Protein AF-A0A9X5CII9-F1 (afdb_monomer)

Structure (mmCIF, N/CA/C/O backbone):
data_AF-A0A9X5CII9-F1
#
_entry.id   AF-A0A9X5CII9-F1
#
loop_
_atom_site.group_PDB
_atom_site.id
_atom_site.type_symbol
_atom_site.label_atom_id
_atom_site.label_alt_id
_atom_site.label_comp_id
_atom_site.label_asym_id
_atom_site.label_entity_id
_atom_site.label_seq_id
_atom_site.pdbx_PDB_ins_code
_atom_site.Cartn_x
_atom_site.Cartn_y
_atom_site.Cartn_z
_atom_site.occupancy
_atom_site.B_iso_or_equiv
_atom_site.auth_seq_id
_atom_site.auth_comp_id
_atom_site.auth_asym_id
_atom_site.auth_atom_id
_atom_site.pdbx_PDB_model_num
ATOM 1 N N . MET A 1 1 ? -0.828 4.684 -19.292 1.00 67.12 1 MET A N 1
ATOM 2 C CA . MET A 1 1 ? -1.085 3.227 -19.250 1.00 67.12 1 MET A CA 1
ATOM 3 C C . MET A 1 1 ? -2.175 2.962 -18.215 1.00 67.12 1 MET A C 1
ATOM 5 O O . MET A 1 1 ? -2.105 3.608 -17.187 1.00 67.12 1 MET A O 1
ATOM 9 N N . SER A 1 2 ? -3.156 2.082 -18.462 1.00 85.62 2 SER A N 1
ATOM 10 C CA . SER A 1 2 ? -4.186 1.714 -17.468 1.00 85.62 2 SER A CA 1
ATOM 11 C C . SER A 1 2 ? -4.173 0.202 -17.257 1.00 85.62 2 SER A C 1
ATOM 13 O O . SER A 1 2 ? -4.404 -0.554 -18.203 1.00 85.62 2 SER A O 1
ATOM 15 N N . ILE A 1 3 ? -3.835 -0.223 -16.043 1.00 92.12 3 ILE A N 1
ATOM 16 C CA . ILE A 1 3 ? -3.661 -1.624 -15.648 1.00 92.12 3 ILE A CA 1
ATOM 17 C C . ILE A 1 3 ? -4.295 -1.866 -14.280 1.00 92.12 3 ILE A C 1
ATOM 19 O O . ILE A 1 3 ? -4.500 -0.939 -13.498 1.00 92.12 3 ILE A O 1
ATOM 23 N N . ASN A 1 4 ? -4.598 -3.118 -13.968 1.00 94.12 4 ASN A N 1
ATOM 24 C CA . ASN A 1 4 ? -5.037 -3.519 -12.638 1.00 94.12 4 ASN A CA 1
ATOM 25 C C . ASN A 1 4 ? -4.147 -4.645 -12.100 1.00 94.12 4 ASN A C 1
ATOM 27 O O . ASN A 1 4 ? -3.518 -5.392 -12.850 1.00 94.12 4 ASN A O 1
ATOM 31 N N . ALA A 1 5 ? -4.053 -4.725 -10.778 1.00 95.31 5 ALA A N 1
ATOM 32 C CA . ALA A 1 5 ? -3.257 -5.720 -10.077 1.00 95.31 5 ALA A CA 1
ATOM 33 C C . ALA A 1 5 ? -3.962 -6.132 -8.788 1.00 95.31 5 ALA A C 1
ATOM 35 O O . ALA A 1 5 ? -4.668 -5.331 -8.175 1.00 95.31 5 ALA A O 1
ATOM 36 N N . TYR A 1 6 ? -3.707 -7.352 -8.328 1.00 97.06 6 TYR A N 1
ATOM 37 C CA . TYR A 1 6 ? -3.976 -7.708 -6.941 1.00 97.06 6 TYR A CA 1
ATOM 38 C C . TYR A 1 6 ? -2.717 -7.534 -6.102 1.00 97.06 6 TYR A C 1
ATOM 40 O O . TYR A 1 6 ? -1.605 -7.804 -6.561 1.00 97.06 6 TYR A O 1
ATOM 48 N N . VAL A 1 7 ? -2.905 -7.122 -4.852 1.00 97.38 7 VAL A N 1
ATOM 49 C CA . VAL A 1 7 ? -1.857 -7.090 -3.832 1.00 97.38 7 VAL A CA 1
ATOM 50 C C . VAL A 1 7 ? -2.321 -7.799 -2.566 1.00 97.38 7 VAL A C 1
ATOM 52 O O . VAL A 1 7 ? -3.480 -7.688 -2.183 1.00 97.38 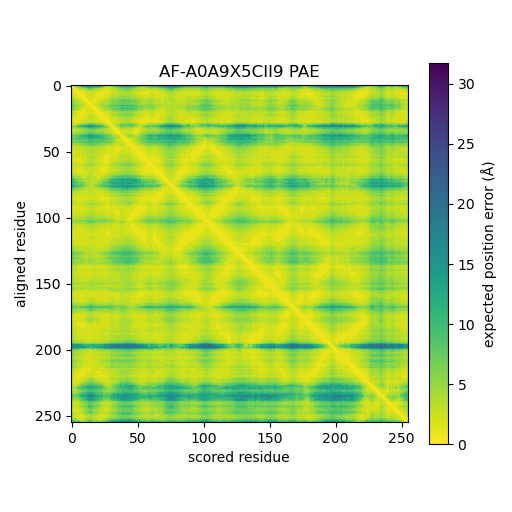7 VAL A O 1
ATOM 55 N N . THR A 1 8 ? -1.435 -8.529 -1.898 1.00 98.00 8 THR A N 1
ATOM 56 C CA . THR A 1 8 ? -1.706 -9.207 -0.614 1.00 98.00 8 THR A CA 1
ATOM 57 C C . THR A 1 8 ? -0.433 -9.225 0.222 1.00 98.00 8 THR A C 1
ATOM 59 O O . THR A 1 8 ? 0.639 -8.920 -0.293 1.00 98.00 8 THR A O 1
ATOM 62 N N . GLY A 1 9 ? -0.490 -9.577 1.502 1.00 96.81 9 GLY A N 1
ATOM 63 C CA . GLY A 1 9 ? 0.728 -9.630 2.303 1.00 96.81 9 GLY A CA 1
ATOM 64 C C . GLY A 1 9 ? 0.498 -9.829 3.786 1.00 96.81 9 GLY A C 1
ATOM 65 O O . GLY A 1 9 ? -0.561 -10.277 4.218 1.00 96.81 9 GLY A O 1
ATOM 66 N N . TYR A 1 10 ? 1.506 -9.451 4.565 1.00 95.81 10 TYR A N 1
ATOM 67 C CA . TYR A 1 10 ? 1.434 -9.396 6.017 1.00 95.81 10 TYR A CA 1
ATOM 68 C C . TYR A 1 10 ? 1.924 -8.047 6.540 1.00 95.81 10 TYR A C 1
ATOM 70 O O . TYR A 1 10 ? 2.884 -7.465 6.029 1.00 95.81 10 TYR A O 1
ATOM 78 N N . ALA A 1 11 ? 1.280 -7.578 7.605 1.00 93.81 11 ALA A N 1
ATOM 79 C CA . ALA A 1 11 ? 1.687 -6.411 8.373 1.00 93.81 11 ALA A CA 1
ATOM 80 C C . ALA A 1 11 ? 1.837 -6.781 9.851 1.00 93.81 11 ALA A C 1
ATOM 82 O O . ALA A 1 11 ? 0.896 -7.253 10.491 1.00 93.81 11 ALA A O 1
ATOM 83 N N . ASN A 1 12 ? 3.018 -6.555 10.416 1.00 92.50 12 ASN A N 1
ATOM 84 C CA . ASN A 1 12 ? 3.283 -6.834 11.821 1.00 92.50 12 ASN A CA 1
ATOM 85 C C . ASN A 1 12 ? 2.616 -5.798 12.725 1.00 92.50 12 ASN A C 1
ATOM 87 O O . ASN A 1 12 ? 2.624 -4.609 12.431 1.00 92.50 12 ASN A O 1
ATOM 91 N N . VAL A 1 13 ? 2.142 -6.251 13.882 1.00 89.88 13 VAL A N 1
ATOM 92 C CA . VAL A 1 13 ? 1.793 -5.404 15.024 1.00 89.88 13 VAL A CA 1
ATOM 93 C C . VAL A 1 13 ? 2.846 -5.664 16.091 1.00 89.88 13 VAL A C 1
ATOM 95 O O . VAL A 1 13 ? 2.735 -6.580 16.908 1.00 89.88 13 VAL A O 1
ATOM 98 N N . LYS A 1 14 ? 3.926 -4.881 16.052 1.00 91.69 14 LYS A N 1
ATOM 99 C CA . LYS A 1 14 ? 5.158 -5.157 16.805 1.00 91.69 14 LYS A CA 1
ATOM 100 C C . LYS A 1 14 ? 4.916 -5.257 18.311 1.00 91.69 14 LYS A C 1
ATOM 102 O O . LYS A 1 14 ? 5.447 -6.165 18.944 1.00 91.69 14 LYS A O 1
ATOM 107 N N . LYS A 1 15 ? 4.102 -4.356 18.874 1.00 90.62 15 LYS A N 1
ATOM 108 C CA . LYS A 1 15 ? 3.738 -4.356 20.303 1.00 90.62 15 LYS A CA 1
ATOM 109 C C . LYS A 1 15 ? 3.103 -5.669 20.758 1.00 90.62 15 LYS A C 1
ATOM 111 O O . LYS A 1 15 ? 3.318 -6.075 21.891 1.00 90.62 15 LYS A O 1
ATOM 116 N N . GLN A 1 16 ? 2.364 -6.319 19.864 1.00 89.62 16 GLN A N 1
ATOM 117 C CA . GLN A 1 16 ? 1.599 -7.532 20.142 1.00 89.62 16 GLN A CA 1
ATOM 118 C C . GLN A 1 16 ? 2.317 -8.805 19.680 1.00 89.62 16 GLN A C 1
ATOM 120 O O . GLN 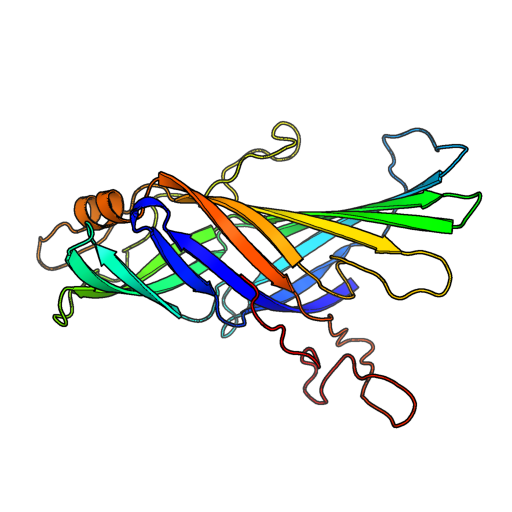A 1 16 ? 1.750 -9.889 19.761 1.00 89.62 16 GLN A O 1
ATOM 125 N N . LYS A 1 17 ? 3.546 -8.681 19.145 1.00 90.12 17 LYS A N 1
ATOM 126 C CA . LYS A 1 17 ? 4.325 -9.792 18.563 1.00 90.12 17 LYS A CA 1
ATOM 127 C C . LYS A 1 17 ? 3.505 -10.608 17.550 1.00 90.12 17 LYS A C 1
ATOM 129 O O . LYS A 1 17 ? 3.665 -11.820 17.438 1.00 90.12 17 LYS A O 1
ATOM 134 N N . ALA A 1 18 ? 2.627 -9.926 16.819 1.00 88.50 18 ALA A N 1
ATOM 135 C CA . ALA A 1 18 ? 1.663 -10.533 15.915 1.00 88.50 18 ALA A CA 1
ATOM 136 C C . ALA A 1 18 ? 1.866 -10.051 14.476 1.00 88.50 18 ALA A C 1
ATOM 138 O O . ALA A 1 18 ? 2.509 -9.027 14.231 1.00 88.50 18 ALA A O 1
ATOM 139 N N . ALA A 1 19 ? 1.276 -10.783 13.535 1.00 90.56 19 ALA A N 1
ATOM 140 C CA . ALA A 1 19 ? 1.198 -10.418 12.129 1.00 90.56 19 ALA A CA 1
ATOM 141 C C . ALA A 1 19 ? -0.259 -10.500 11.669 1.00 90.56 19 ALA A C 1
ATOM 143 O O . ALA A 1 19 ? -0.943 -11.487 11.929 1.00 90.56 19 ALA A O 1
ATOM 144 N N . SER A 1 20 ? -0.716 -9.459 10.984 1.00 91.88 20 SER A N 1
ATOM 145 C CA . SER A 1 20 ? -2.034 -9.392 10.359 1.00 91.88 20 SER A CA 1
ATOM 146 C C . SER A 1 20 ? -1.899 -9.768 8.895 1.00 91.88 20 SER A C 1
ATOM 148 O O . SER A 1 20 ? -1.016 -9.249 8.210 1.00 91.88 20 SER A O 1
ATOM 150 N N . TYR A 1 21 ? -2.768 -10.651 8.421 1.00 94.69 21 TYR A N 1
ATOM 151 C CA . TYR A 1 21 ? -2.884 -10.943 7.001 1.00 94.69 21 TYR A CA 1
ATOM 152 C C . TYR A 1 21 ? -3.597 -9.785 6.294 1.00 94.69 21 TYR A C 1
ATOM 154 O O . TYR A 1 21 ? -4.629 -9.315 6.766 1.00 94.69 21 TYR A O 1
ATOM 162 N N . LEU A 1 22 ? -3.036 -9.326 5.178 1.00 94.94 22 LEU A N 1
ATOM 163 C CA . LEU A 1 22 ? -3.660 -8.360 4.281 1.00 94.94 22 LEU A CA 1
ATOM 164 C C . LEU A 1 22 ? -4.275 -9.138 3.112 1.00 94.94 22 LEU A C 1
ATOM 166 O O . LEU A 1 22 ? -3.520 -9.753 2.347 1.00 94.94 22 LEU A O 1
ATOM 170 N N . PRO A 1 23 ? -5.610 -9.150 2.957 1.00 94.56 23 PRO A N 1
ATOM 171 C CA . PRO A 1 23 ? -6.263 -9.941 1.923 1.00 94.56 23 PRO A CA 1
ATOM 172 C C . PRO A 1 23 ? -5.920 -9.410 0.526 1.00 94.56 23 PRO A C 1
ATOM 174 O O . PRO A 1 23 ? -5.482 -8.259 0.395 1.00 94.56 23 PRO A O 1
ATOM 177 N N . PRO A 1 24 ? -6.154 -10.211 -0.529 1.00 96.31 24 PRO A N 1
ATOM 178 C CA . PRO A 1 24 ? -6.054 -9.737 -1.897 1.00 96.31 24 PRO A CA 1
ATOM 179 C C . PRO A 1 24 ? -6.914 -8.485 -2.078 1.00 96.31 24 PRO A C 1
ATOM 181 O O . PRO A 1 24 ? -8.124 -8.507 -1.870 1.00 96.31 24 PRO A O 1
ATOM 184 N N . SER A 1 25 ? -6.263 -7.384 -2.425 1.00 96.69 25 SER A N 1
ATOM 185 C CA . SER A 1 25 ? -6.872 -6.077 -2.638 1.00 96.69 25 SER A CA 1
ATOM 186 C C . SER A 1 25 ? -6.605 -5.660 -4.075 1.00 96.69 25 SER A C 1
ATOM 188 O O . SER A 1 25 ? -5.464 -5.746 -4.535 1.00 96.69 25 SER A O 1
ATOM 190 N N . CYS A 1 26 ? -7.644 -5.247 -4.800 1.00 96.25 26 CYS A N 1
ATOM 191 C CA . CYS A 1 26 ? -7.476 -4.743 -6.158 1.00 96.25 26 CYS A CA 1
ATOM 192 C C . CYS A 1 26 ? -6.857 -3.345 -6.110 1.00 96.25 26 CYS A C 1
ATOM 194 O O . CYS A 1 26 ? -7.266 -2.503 -5.306 1.00 96.25 26 CYS A O 1
ATOM 196 N N . VAL A 1 27 ? -5.878 -3.105 -6.975 1.00 96.94 27 VAL A N 1
ATOM 197 C CA . VAL A 1 27 ? -5.286 -1.796 -7.222 1.00 96.94 27 VAL A CA 1
ATOM 198 C C . VAL A 1 27 ? -5.439 -1.487 -8.702 1.00 96.94 27 VAL A C 1
ATOM 200 O O . VAL A 1 27 ? -4.950 -2.225 -9.557 1.00 96.94 27 VAL A O 1
ATOM 203 N N . LEU A 1 28 ? -6.108 -0.380 -8.999 1.00 95.56 28 LEU A N 1
ATOM 204 C CA . LEU A 1 28 ? -6.169 0.203 -10.331 1.00 95.56 28 LEU A CA 1
ATOM 205 C C . LEU A 1 28 ? -5.000 1.170 -10.469 1.00 95.56 28 LEU A C 1
ATOM 207 O O . LEU A 1 28 ? -4.865 2.078 -9.652 1.00 95.56 28 LEU A O 1
ATOM 211 N N . ILE A 1 29 ? -4.156 0.973 -11.473 1.00 95.25 29 ILE A N 1
ATOM 212 C CA . ILE A 1 29 ? -2.980 1.798 -11.742 1.00 95.25 29 ILE A CA 1
ATOM 213 C C . ILE A 1 29 ? -3.200 2.491 -13.080 1.00 95.25 29 ILE A C 1
ATOM 215 O O . ILE A 1 29 ? -3.450 1.837 -14.094 1.00 95.25 29 ILE A O 1
ATOM 219 N N . ASP A 1 30 ? -3.118 3.815 -13.084 1.00 91.50 30 ASP A N 1
ATOM 220 C CA . ASP A 1 30 ? -3.370 4.618 -14.271 1.00 91.50 30 ASP A CA 1
ATOM 221 C C . ASP A 1 30 ? -2.331 5.721 -14.480 1.00 91.50 30 ASP A C 1
ATOM 223 O O . ASP A 1 30 ? -1.755 6.294 -13.550 1.00 91.50 30 ASP A O 1
ATOM 227 N N . GLY A 1 31 ? -2.129 6.038 -15.754 1.00 82.88 31 GLY A N 1
ATOM 228 C CA . GLY A 1 31 ? -1.157 7.004 -16.225 1.00 82.88 31 GLY A CA 1
ATOM 229 C C . GLY A 1 31 ? 0.280 6.487 -16.213 1.00 82.88 31 GLY A C 1
ATOM 230 O O . GLY A 1 31 ? 0.565 5.317 -15.950 1.00 82.88 31 GLY A O 1
ATOM 231 N N . GLY A 1 32 ? 1.192 7.393 -16.551 1.00 84.31 32 GLY A N 1
ATOM 232 C CA . GLY A 1 32 ? 2.625 7.136 -16.585 1.00 84.31 32 GLY A CA 1
ATOM 233 C C . GLY A 1 32 ? 3.102 6.449 -17.863 1.00 84.31 32 GLY A C 1
ATOM 234 O O . GLY A 1 32 ? 2.436 5.578 -18.430 1.00 84.31 32 GLY A O 1
ATOM 235 N N . GLU A 1 33 ? 4.282 6.875 -18.292 1.00 87.75 33 GLU A N 1
ATOM 236 C CA . GLU A 1 33 ? 5.118 6.259 -19.316 1.00 87.75 33 GLU A CA 1
ATOM 237 C C . GLU A 1 33 ? 6.568 6.394 -18.849 1.00 87.75 33 GLU A C 1
ATOM 239 O O . GLU A 1 33 ? 6.885 7.309 -18.082 1.00 87.75 33 GLU A O 1
ATOM 244 N N . PHE A 1 34 ? 7.440 5.481 -19.273 1.00 90.75 34 PHE A N 1
ATOM 245 C CA . PHE A 1 34 ? 8.866 5.634 -19.009 1.00 90.75 34 PHE A CA 1
ATOM 246 C C . PHE A 1 34 ? 9.417 6.811 -19.812 1.00 90.75 34 PHE A C 1
ATOM 248 O O . PHE A 1 34 ? 9.167 6.938 -21.010 1.00 90.75 34 PHE A O 1
ATOM 255 N N . GLN A 1 35 ? 10.168 7.671 -19.136 1.00 94.44 35 GLN A N 1
ATOM 256 C CA . GLN A 1 35 ? 10.754 8.881 -19.693 1.00 94.44 35 GLN A CA 1
ATOM 257 C C . GLN A 1 35 ? 12.224 8.972 -19.302 1.00 94.44 35 GLN A C 1
ATOM 259 O O . GLN A 1 35 ? 12.647 8.420 -18.287 1.00 94.44 35 GLN A O 1
ATOM 264 N N . PHE A 1 36 ? 13.009 9.699 -20.088 1.00 94.56 36 PHE A N 1
ATOM 265 C CA . PHE A 1 36 ? 14.355 10.078 -19.675 1.00 94.56 36 PHE A CA 1
ATOM 266 C C . PHE A 1 36 ? 14.271 11.102 -18.532 1.00 94.56 36 PHE A C 1
ATOM 268 O O . PHE A 1 36 ? 13.447 12.018 -18.619 1.00 94.56 36 PHE A O 1
ATOM 275 N N . PRO A 1 37 ? 15.092 10.982 -17.472 1.00 93.62 37 PRO A N 1
ATOM 276 C CA . PRO A 1 37 ? 15.136 11.996 -16.425 1.00 93.62 37 PRO A CA 1
ATOM 277 C C . PRO A 1 37 ? 15.614 13.328 -17.020 1.00 93.62 37 PRO A C 1
ATOM 279 O O . PRO A 1 37 ? 16.650 13.387 -17.676 1.00 93.62 37 PRO A O 1
ATOM 282 N N . VAL A 1 38 ? 14.841 14.398 -16.818 1.00 88.81 38 VAL A N 1
ATOM 283 C CA . VAL A 1 38 ? 15.135 15.727 -17.395 1.00 88.81 38 VAL A CA 1
ATOM 284 C C . VAL A 1 38 ? 16.143 16.531 -16.574 1.00 88.81 38 VAL A C 1
ATOM 286 O O . VAL A 1 38 ? 16.813 17.407 -17.116 1.00 88.81 38 VAL A O 1
ATOM 289 N N . ASP A 1 39 ? 16.266 16.212 -15.286 1.00 88.62 39 ASP A N 1
ATOM 290 C CA . ASP A 1 39 ? 17.108 16.930 -14.323 1.00 88.62 39 ASP A CA 1
ATOM 291 C C . ASP A 1 39 ? 18.476 16.260 -14.109 1.00 88.62 39 ASP A C 1
ATOM 293 O O . ASP A 1 39 ? 19.267 16.686 -13.267 1.00 88.62 39 ASP A O 1
ATOM 297 N N . GLU A 1 40 ? 18.774 15.209 -14.877 1.00 89.44 40 GLU A N 1
ATOM 298 C CA . GLU A 1 40 ? 20.011 14.439 -14.783 1.00 89.44 40 GLU A CA 1
ATOM 299 C C . GLU A 1 40 ? 20.728 14.424 -16.142 1.00 89.44 40 GLU A C 1
ATOM 301 O O . GLU A 1 40 ? 20.085 14.250 -17.181 1.00 89.44 40 GLU A O 1
ATOM 306 N N . PRO A 1 41 ? 22.061 14.605 -16.183 1.00 90.88 41 PRO A N 1
ATOM 307 C CA . PRO A 1 41 ? 22.808 14.424 -17.420 1.00 90.88 41 PRO A CA 1
ATOM 308 C C . PRO A 1 41 ? 22.758 12.951 -17.871 1.00 90.88 41 PRO A C 1
ATOM 310 O O . PRO A 1 41 ? 22.725 12.060 -17.020 1.00 90.88 41 PRO A O 1
ATOM 313 N N . PRO A 1 42 ? 22.809 12.666 -19.188 1.00 90.12 42 PRO A N 1
ATOM 314 C CA . PRO A 1 42 ? 22.878 11.294 -19.681 1.00 90.12 42 PRO A CA 1
ATOM 315 C C . PRO A 1 42 ? 24.100 10.546 -19.133 1.00 90.12 42 PRO A C 1
ATOM 317 O O . PRO A 1 42 ? 25.209 11.087 -19.120 1.00 90.12 42 PRO A O 1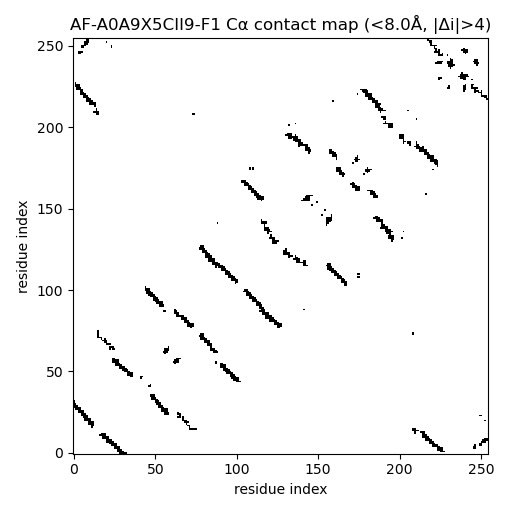
ATOM 320 N N . ASP A 1 43 ? 23.900 9.291 -18.739 1.00 91.81 43 ASP A N 1
ATOM 321 C CA . ASP A 1 43 ? 24.974 8.395 -18.312 1.00 91.81 43 ASP A CA 1
ATOM 322 C C . ASP A 1 43 ? 25.604 7.713 -19.551 1.00 91.81 43 ASP A C 1
ATOM 324 O O . ASP A 1 43 ? 24.883 7.126 -20.365 1.00 91.81 43 ASP A O 1
ATOM 328 N N . PRO A 1 44 ? 26.933 7.802 -19.759 1.00 94.19 44 PRO A N 1
ATOM 329 C CA . PRO A 1 44 ? 27.595 7.177 -20.906 1.00 94.19 44 PRO A CA 1
ATOM 330 C C . PRO A 1 44 ? 27.646 5.642 -20.832 1.00 94.19 44 PRO A C 1
ATOM 332 O O . PRO A 1 44 ? 27.860 4.997 -21.857 1.00 94.19 44 PRO A O 1
ATOM 335 N N . GLU A 1 45 ? 27.471 5.050 -19.650 1.00 96.12 45 GLU A N 1
ATOM 336 C CA . GLU A 1 45 ? 27.536 3.604 -19.420 1.00 96.12 45 GLU A CA 1
ATOM 337 C C . GLU A 1 45 ? 26.148 2.968 -19.277 1.00 96.12 45 GLU A C 1
ATOM 339 O O . GLU A 1 45 ? 26.020 1.744 -19.404 1.00 96.12 45 GLU A O 1
ATOM 344 N N . ARG A 1 46 ? 25.105 3.774 -19.029 1.00 96.25 46 ARG A N 1
ATOM 345 C CA . ARG A 1 46 ? 23.755 3.278 -18.734 1.00 96.25 46 ARG A CA 1
ATOM 346 C C . ARG A 1 46 ? 22.640 4.071 -19.407 1.00 96.25 46 ARG A C 1
ATOM 348 O O . ARG A 1 46 ? 22.677 5.291 -19.523 1.00 96.25 46 ARG A O 1
ATOM 355 N N . LEU A 1 47 ? 21.577 3.365 -19.771 1.00 96.06 47 LEU A N 1
ATOM 356 C CA . LEU A 1 47 ? 20.271 3.951 -20.034 1.00 96.06 47 LEU A CA 1
ATOM 357 C C . LEU A 1 47 ? 19.530 4.112 -18.707 1.00 96.06 47 LEU A C 1
ATOM 359 O O . LEU A 1 47 ? 19.304 3.127 -18.009 1.00 96.06 47 LEU A O 1
ATOM 363 N N . VAL A 1 48 ? 19.101 5.332 -18.395 1.00 97.06 48 VAL A N 1
ATOM 364 C CA . VAL A 1 48 ? 18.240 5.616 -17.242 1.00 97.06 48 VAL A CA 1
ATOM 365 C C . VAL A 1 48 ? 16.863 6.034 -17.733 1.00 97.06 48 VAL A C 1
ATOM 367 O O . VAL A 1 48 ? 16.739 6.941 -18.558 1.00 97.06 48 VAL A O 1
ATOM 370 N N . MET A 1 49 ? 15.826 5.400 -17.194 1.00 96.25 49 MET A N 1
ATOM 371 C CA . MET A 1 49 ? 14.438 5.796 -17.405 1.00 96.25 49 MET A CA 1
ATOM 372 C C . MET A 1 49 ? 13.700 5.887 -16.075 1.00 96.25 49 MET A C 1
ATOM 374 O O . MET A 1 49 ? 13.906 5.082 -15.168 1.00 96.25 49 MET A O 1
ATOM 378 N N . VAL A 1 50 ? 12.800 6.854 -15.970 1.00 96.38 50 VAL A N 1
ATOM 379 C CA . VAL A 1 50 ? 11.941 7.068 -14.808 1.00 96.38 50 VAL A CA 1
ATOM 380 C C . VAL A 1 50 ? 10.480 6.945 -15.208 1.00 96.38 50 VAL A C 1
ATOM 382 O O . VAL A 1 50 ? 10.091 7.294 -16.319 1.00 96.38 50 VAL A O 1
ATOM 385 N N . LEU A 1 51 ? 9.667 6.438 -14.294 1.00 95.62 51 LEU A N 1
ATOM 386 C CA . LEU A 1 51 ? 8.226 6.322 -14.432 1.00 95.62 51 LEU A CA 1
ATOM 387 C C . LEU A 1 51 ? 7.584 6.864 -13.163 1.00 95.62 51 LEU A C 1
ATOM 389 O O . LEU A 1 51 ? 7.903 6.419 -12.064 1.00 95.62 51 LEU A O 1
ATOM 393 N N . THR A 1 52 ? 6.615 7.753 -13.334 1.00 95.81 52 THR A N 1
ATOM 394 C CA . THR A 1 52 ? 5.661 8.117 -12.289 1.00 95.81 52 THR A CA 1
ATOM 395 C C . THR A 1 52 ? 4.268 7.721 -12.754 1.00 95.81 52 THR A C 1
ATOM 397 O O . THR A 1 52 ? 3.821 8.134 -13.824 1.00 95.81 52 THR A O 1
ATOM 400 N N . THR A 1 53 ? 3.568 6.949 -11.934 1.00 96.31 53 THR A N 1
ATOM 401 C CA . THR A 1 53 ? 2.173 6.554 -12.155 1.00 96.31 53 THR A CA 1
ATOM 402 C C . THR A 1 53 ? 1.401 6.590 -10.836 1.00 96.31 53 THR A C 1
ATOM 404 O O . THR A 1 53 ? 1.984 6.818 -9.769 1.00 96.31 53 THR A O 1
ATOM 407 N N . TYR A 1 54 ? 0.083 6.415 -10.898 1.00 97.06 54 TYR A N 1
ATOM 408 C CA . TYR A 1 54 ? -0.789 6.527 -9.738 1.00 97.06 54 TYR A CA 1
ATOM 409 C C . TYR A 1 54 ? -1.691 5.310 -9.592 1.00 97.06 54 TYR A C 1
ATOM 411 O O . TYR A 1 54 ? -2.301 4.850 -10.549 1.00 97.06 54 TYR A O 1
ATOM 419 N N . GLY A 1 55 ? -1.782 4.812 -8.364 1.00 96.38 55 GLY A N 1
ATOM 420 C CA . GLY A 1 55 ? -2.657 3.726 -7.966 1.00 96.38 55 GLY A CA 1
ATOM 421 C C . GLY A 1 55 ? -3.900 4.202 -7.214 1.00 96.38 55 GLY A C 1
ATOM 422 O O . GLY A 1 55 ? -3.965 5.300 -6.639 1.00 96.38 55 GLY A O 1
ATOM 423 N N . ARG A 1 56 ? -4.887 3.320 -7.149 1.00 97.12 56 ARG A N 1
ATOM 424 C CA . ARG A 1 56 ? -6.037 3.435 -6.263 1.00 97.12 56 ARG A CA 1
ATOM 425 C C . ARG A 1 56 ? -6.471 2.046 -5.839 1.00 97.12 56 ARG A C 1
ATOM 427 O O . ARG A 1 56 ? 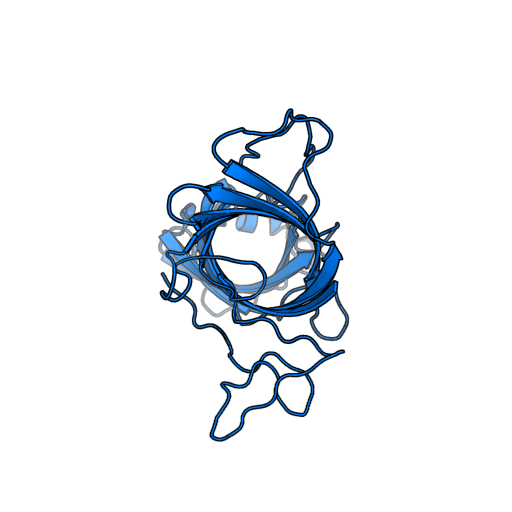-6.670 1.195 -6.701 1.00 97.12 56 ARG A O 1
ATOM 434 N N . PHE A 1 57 ? -6.658 1.828 -4.541 1.00 97.62 57 PHE A N 1
ATOM 435 C CA . PHE A 1 57 ? -7.412 0.654 -4.111 1.00 97.62 57 PHE A CA 1
ATOM 436 C C . PHE A 1 57 ? -8.824 0.681 -4.706 1.00 97.62 57 PHE A C 1
ATOM 438 O O . PHE A 1 57 ? -9.398 1.751 -4.912 1.00 97.62 57 PHE A O 1
ATOM 445 N N . ASP A 1 58 ? -9.380 -0.483 -5.006 1.00 96.19 58 ASP A N 1
ATOM 446 C CA . ASP A 1 58 ? -10.748 -0.579 -5.499 1.00 96.19 58 ASP A CA 1
ATOM 447 C C . ASP A 1 58 ? -11.452 -1.764 -4.848 1.00 96.19 58 ASP A C 1
ATOM 449 O O . ASP A 1 58 ? -11.270 -2.922 -5.221 1.00 96.19 58 ASP A O 1
ATOM 453 N N . TYR A 1 59 ? -12.241 -1.458 -3.824 1.00 96.50 59 TYR A N 1
ATOM 454 C CA . TYR A 1 59 ? -13.137 -2.409 -3.189 1.00 96.50 59 TYR A CA 1
ATOM 455 C C . TYR A 1 59 ? -14.556 -1.865 -3.288 1.00 96.50 59 TYR A C 1
ATOM 457 O O . TYR A 1 59 ? -14.881 -0.843 -2.684 1.00 96.50 59 TYR A O 1
ATOM 465 N N . GLU A 1 60 ? -15.388 -2.510 -4.110 1.00 95.12 60 GLU A N 1
ATOM 466 C CA . GLU A 1 60 ? -16.762 -2.065 -4.388 1.00 95.12 60 GLU A CA 1
ATOM 467 C C . GLU A 1 60 ? -16.824 -0.586 -4.840 1.00 95.12 60 GLU A C 1
ATOM 469 O O . GLU A 1 60 ? -17.696 0.180 -4.421 1.00 95.12 60 GLU A O 1
ATOM 474 N N . GLY A 1 61 ? -15.853 -0.161 -5.660 1.00 94.81 61 GLY A N 1
ATOM 475 C CA . GLY A 1 61 ? -15.730 1.213 -6.155 1.00 94.81 61 GLY A CA 1
ATOM 476 C C . GLY A 1 61 ? -15.225 2.236 -5.131 1.00 94.81 61 GLY A C 1
ATOM 477 O O . GLY A 1 61 ? -15.272 3.440 -5.398 1.00 94.81 61 GLY A O 1
ATOM 478 N N . ARG A 1 62 ? -14.758 1.796 -3.956 1.00 96.69 62 ARG A N 1
ATOM 479 C CA . ARG A 1 62 ? -14.199 2.661 -2.907 1.00 96.69 62 ARG A CA 1
ATOM 480 C C . ARG A 1 62 ? -12.671 2.533 -2.831 1.00 96.69 62 ARG A C 1
ATOM 482 O O . ARG A 1 62 ? -12.150 1.434 -3.026 1.00 96.69 62 ARG A O 1
ATOM 489 N N . PRO A 1 63 ? -11.948 3.628 -2.510 1.00 97.50 63 PRO A N 1
ATOM 490 C CA . PRO A 1 63 ? -10.492 3.639 -2.371 1.00 97.50 63 PRO A CA 1
ATOM 491 C C . PRO A 1 63 ? -10.053 3.024 -1.035 1.00 97.50 63 PRO A C 1
ATOM 493 O O . PRO A 1 63 ? -9.518 3.698 -0.154 1.00 97.50 63 PRO A O 1
ATOM 496 N N . GLU A 1 64 ? -10.325 1.738 -0.857 1.00 97.75 64 GLU A N 1
ATOM 497 C CA . GLU A 1 64 ? -10.043 1.000 0.369 1.00 97.75 64 GLU A CA 1
ATOM 498 C C . GLU A 1 64 ? -9.789 -0.484 0.093 1.00 97.75 64 GLU A C 1
ATOM 500 O O . GLU A 1 64 ? -10.120 -1.000 -0.972 1.00 97.75 64 GLU A O 1
ATOM 505 N N . THR A 1 65 ? -9.186 -1.177 1.055 1.00 97.69 65 THR A N 1
ATOM 506 C CA . THR A 1 65 ? -9.061 -2.639 1.009 1.00 97.69 65 THR A CA 1
ATOM 507 C C . THR A 1 65 ? -10.401 -3.310 1.332 1.00 97.69 65 THR A C 1
ATOM 509 O O . THR A 1 65 ? -11.239 -2.707 2.007 1.00 97.69 65 THR A O 1
ATOM 512 N N . PRO A 1 66 ? -10.590 -4.594 0.980 1.00 97.31 66 PRO A N 1
ATOM 513 C CA . PRO A 1 66 ? -11.622 -5.405 1.614 1.00 97.31 66 PRO A CA 1
ATOM 514 C C . PRO A 1 66 ? -11.453 -5.410 3.146 1.00 97.31 66 PRO A C 1
ATOM 516 O O . PRO A 1 66 ? -10.316 -5.299 3.628 1.00 97.31 66 PRO A O 1
ATOM 519 N N . PRO A 1 67 ? -12.540 -5.564 3.926 1.00 96.75 67 PRO A N 1
ATOM 520 C CA . PRO A 1 67 ? -12.448 -5.805 5.360 1.00 96.75 67 PRO A CA 1
ATOM 521 C C . PRO A 1 67 ? -11.628 -7.059 5.669 1.00 96.75 67 PRO A C 1
ATOM 523 O O . PRO A 1 67 ? -11.774 -8.085 5.002 1.00 96.75 67 PRO A O 1
ATOM 526 N N . TYR A 1 68 ? -10.781 -6.989 6.693 1.00 95.31 68 TYR A N 1
ATOM 527 C CA . TYR A 1 68 ? -9.940 -8.111 7.099 1.00 95.31 68 TYR A CA 1
ATOM 528 C C . TYR A 1 68 ? -9.779 -8.221 8.604 1.00 95.31 68 TYR A C 1
ATOM 530 O O . TYR A 1 68 ? -9.737 -7.224 9.325 1.00 95.31 68 TYR A O 1
ATOM 538 N N . ASP A 1 69 ? -9.646 -9.460 9.066 1.00 93.31 69 ASP A N 1
ATOM 539 C CA . ASP A 1 69 ? -9.475 -9.766 10.476 1.00 93.31 69 ASP A CA 1
ATOM 540 C C . ASP A 1 69 ? -7.995 -9.747 10.872 1.00 93.31 69 ASP A C 1
ATOM 542 O O . ASP A 1 69 ? -7.134 -10.354 10.231 1.00 93.31 69 ASP A O 1
ATOM 546 N N . SER A 1 70 ? -7.711 -9.088 11.989 1.00 90.94 70 SER A N 1
ATOM 547 C CA . SER A 1 70 ? -6.458 -9.199 12.722 1.00 90.94 70 SER A CA 1
ATOM 548 C C . SER A 1 70 ? -6.736 -9.788 14.095 1.00 90.94 70 SER A C 1
ATOM 550 O O . SER A 1 70 ? -7.654 -9.361 14.796 1.00 90.94 70 SER A O 1
ATOM 552 N N . THR A 1 71 ? -5.954 -10.792 14.481 1.00 88.50 71 THR A N 1
ATOM 553 C CA . THR A 1 71 ? -6.088 -11.457 15.778 1.00 88.50 71 THR A CA 1
ATOM 554 C C . THR A 1 71 ? -4.751 -11.462 16.494 1.00 88.50 71 THR A C 1
ATOM 556 O O . THR A 1 71 ? -3.734 -11.862 15.928 1.00 88.50 71 THR A O 1
ATOM 559 N N . PHE A 1 72 ? -4.751 -11.017 17.745 1.00 87.38 72 PHE A N 1
ATOM 560 C CA . PHE A 1 72 ? -3.561 -10.975 18.588 1.00 87.38 72 PHE A CA 1
ATOM 561 C C . PHE A 1 72 ? -3.928 -11.025 20.072 1.00 87.38 72 PHE A C 1
ATOM 563 O O . PHE A 1 72 ? -5.090 -10.888 20.451 1.00 87.38 72 PHE A O 1
ATOM 570 N N . LEU A 1 73 ? -2.926 -11.246 20.924 1.00 86.06 73 LEU A N 1
ATOM 571 C CA . LEU A 1 73 ? -3.089 -11.222 22.374 1.00 86.06 73 LEU A CA 1
ATOM 572 C C . LEU A 1 73 ? -2.755 -9.831 22.896 1.00 86.06 73 LEU A C 1
ATOM 574 O O . LEU A 1 73 ? -1.582 -9.528 23.084 1.00 86.06 73 LEU A O 1
ATOM 578 N N . SER A 1 74 ? -3.770 -9.006 23.156 1.00 83.38 74 SER A N 1
ATOM 579 C CA . SER A 1 74 ? -3.554 -7.712 23.797 1.00 83.38 74 SER A CA 1
ATOM 580 C C . SER A 1 74 ? -2.855 -7.902 25.143 1.00 83.38 74 SER A C 1
ATOM 582 O O . SER A 1 74 ? -3.305 -8.679 25.995 1.00 83.38 74 SER A O 1
ATOM 584 N N . PHE A 1 75 ? -1.712 -7.226 25.287 1.00 82.06 75 PHE A N 1
ATOM 585 C CA . PHE A 1 75 ? -0.822 -7.298 26.448 1.00 82.06 75 PHE A CA 1
ATOM 586 C C . PHE A 1 75 ? -0.324 -8.721 26.770 1.00 82.06 75 PHE A C 1
ATOM 588 O O . PHE A 1 75 ? -0.045 -9.021 27.924 1.00 82.06 75 PHE A O 1
ATOM 595 N N . ASP A 1 76 ? -0.192 -9.589 25.760 1.00 83.12 76 ASP A N 1
ATOM 596 C CA . ASP A 1 76 ? 0.236 -10.995 25.876 1.00 83.12 76 ASP A CA 1
ATOM 597 C C . ASP A 1 76 ? -0.743 -11.928 26.636 1.00 83.12 76 ASP A C 1
ATOM 599 O O . ASP A 1 76 ? -0.389 -13.075 26.911 1.00 83.12 76 ASP A O 1
ATOM 603 N N . PHE A 1 77 ? -1.979 -11.506 26.952 1.00 86.12 77 PHE A N 1
ATOM 604 C CA . PHE A 1 77 ? -2.925 -12.380 27.678 1.00 86.12 77 PHE A CA 1
ATOM 605 C C . PHE A 1 77 ? -4.386 -12.332 27.224 1.00 86.12 77 PHE A C 1
ATOM 607 O O . PHE A 1 77 ? -5.081 -13.333 27.383 1.00 86.12 77 PHE A O 1
ATOM 614 N N . THR A 1 78 ? -4.878 -11.219 26.669 1.00 89.31 78 THR A N 1
ATOM 615 C CA . THR A 1 78 ? -6.294 -11.119 26.274 1.00 89.31 78 THR A CA 1
ATOM 616 C C . THR A 1 78 ? -6.452 -11.327 24.772 1.00 89.31 78 THR A C 1
ATOM 618 O O . THR A 1 78 ? -5.929 -10.515 24.010 1.00 89.31 78 THR A O 1
ATOM 621 N N . PRO A 1 79 ? -7.190 -12.350 24.306 1.00 90.19 79 PRO A N 1
ATOM 622 C CA . PRO A 1 79 ? -7.492 -12.501 22.888 1.00 90.19 79 PRO A CA 1
ATOM 623 C C . PRO A 1 79 ? -8.292 -11.310 22.368 1.00 90.19 79 PRO A C 1
ATOM 625 O O . PRO A 1 79 ? -9.334 -10.965 22.927 1.00 90.19 79 PRO A O 1
ATOM 628 N N . VAL A 1 80 ? -7.808 -10.704 21.289 1.00 91.50 80 VAL A N 1
ATOM 629 C CA . VAL A 1 80 ? -8.487 -9.626 20.575 1.00 91.50 80 VAL A CA 1
ATOM 630 C C . VAL A 1 80 ? -8.610 -10.005 19.114 1.00 91.50 80 VAL A C 1
ATOM 632 O O . VAL A 1 80 ? -7.630 -10.418 18.491 1.00 91.50 80 VAL A O 1
ATOM 635 N N . LYS A 1 81 ? -9.812 -9.830 18.570 1.00 93.44 81 LYS A N 1
ATOM 636 C CA . LYS A 1 81 ? -10.085 -9.892 17.140 1.00 93.44 81 LYS A CA 1
ATOM 637 C C . LYS A 1 81 ? -10.605 -8.530 16.695 1.00 93.44 81 LYS A C 1
ATOM 639 O O . LYS A 1 81 ? -11.586 -8.041 17.239 1.00 93.44 81 LYS A O 1
ATOM 644 N N . ALA A 1 82 ? -9.945 -7.915 15.723 1.00 93.44 82 ALA A N 1
ATOM 645 C CA . ALA A 1 82 ? -10.362 -6.649 15.139 1.00 93.44 82 ALA A CA 1
ATOM 646 C C . ALA A 1 82 ? -10.572 -6.823 13.635 1.00 93.44 82 ALA A C 1
ATOM 648 O O . ALA A 1 82 ? -9.670 -7.295 12.944 1.00 93.44 82 ALA A O 1
ATOM 649 N N . THR A 1 83 ? -11.729 -6.407 13.130 1.00 95.88 83 THR A N 1
ATOM 650 C CA . THR A 1 83 ? -11.982 -6.307 11.690 1.00 95.88 83 THR A CA 1
ATOM 651 C C . THR A 1 83 ? -11.649 -4.893 11.238 1.00 95.88 83 THR A C 1
ATOM 653 O O . THR A 1 83 ? -12.195 -3.914 11.758 1.00 95.88 83 THR A O 1
ATOM 656 N N . MET A 1 84 ? -10.742 -4.771 10.276 1.00 95.56 84 MET A N 1
ATOM 657 C CA . MET A 1 84 ? -10.174 -3.500 9.840 1.00 95.56 84 MET A CA 1
ATOM 658 C C . MET A 1 84 ? -10.320 -3.287 8.338 1.00 95.56 84 MET A C 1
ATOM 660 O O . MET A 1 84 ? -10.441 -4.233 7.565 1.00 95.56 84 MET A O 1
ATOM 664 N N . VAL A 1 85 ? -10.263 -2.021 7.940 1.00 97.31 85 VAL A N 1
ATOM 665 C CA . VAL A 1 85 ? -10.154 -1.573 6.550 1.00 97.31 85 VAL A CA 1
ATOM 666 C C . VAL A 1 85 ? -9.033 -0.538 6.471 1.00 97.31 85 VAL A C 1
ATOM 668 O O . VAL A 1 85 ? -8.957 0.356 7.320 1.00 97.31 85 VAL A O 1
ATOM 671 N N . LEU A 1 86 ? -8.171 -0.628 5.454 1.00 97.69 86 LEU A N 1
ATOM 672 C CA . LEU A 1 86 ? -7.228 0.442 5.127 1.00 97.69 86 LEU A CA 1
ATOM 673 C C . LEU A 1 86 ? -7.874 1.366 4.100 1.00 97.69 86 LEU A C 1
ATOM 675 O O . LEU A 1 86 ? -8.154 0.955 2.976 1.00 97.69 86 LEU A O 1
ATOM 679 N N . LYS A 1 87 ? -8.101 2.619 4.490 1.00 98.31 87 LYS A N 1
ATOM 680 C CA . LYS A 1 87 ? -8.692 3.649 3.634 1.00 98.31 87 LYS A CA 1
ATOM 681 C C . LYS A 1 87 ? -7.611 4.536 3.053 1.00 98.31 87 LYS A C 1
ATOM 683 O O . LYS A 1 87 ? -6.845 5.145 3.798 1.00 98.31 87 LYS A O 1
ATOM 688 N N . GLN A 1 88 ? -7.578 4.645 1.734 1.00 98.19 88 GLN A N 1
ATOM 689 C CA . GLN A 1 88 ? -6.707 5.574 1.034 1.00 98.19 88 GLN A CA 1
ATOM 690 C C . GLN A 1 88 ? -7.293 6.988 1.121 1.00 98.19 88 GLN A C 1
ATOM 692 O O . GLN A 1 88 ? -8.414 7.241 0.685 1.00 98.19 88 GLN A O 1
ATOM 697 N N . ILE A 1 89 ? -6.525 7.914 1.701 1.00 97.50 89 ILE A N 1
ATOM 698 C CA . ILE A 1 89 ? -6.954 9.309 1.930 1.00 97.50 89 ILE A CA 1
ATOM 699 C C . ILE A 1 89 ? -6.255 10.323 1.012 1.00 97.50 89 ILE A C 1
ATOM 701 O O . ILE A 1 89 ? -6.426 11.529 1.164 1.00 97.50 89 ILE A O 1
ATOM 705 N N . GLY A 1 90 ? -5.451 9.837 0.069 1.00 95.75 90 GLY A N 1
ATOM 706 C CA . GLY A 1 90 ? -4.710 10.633 -0.905 1.00 95.75 90 GLY A CA 1
ATOM 707 C C . GLY A 1 90 ? -4.246 9.769 -2.080 1.00 95.75 90 GLY A C 1
ATOM 708 O O . GLY A 1 90 ? -4.591 8.590 -2.141 1.00 95.75 90 GLY A O 1
ATOM 709 N N . PRO A 1 91 ? -3.489 10.311 -3.043 1.00 93.94 91 PRO A N 1
ATOM 710 C CA . PRO A 1 91 ? -3.003 9.523 -4.172 1.00 93.94 91 PRO A CA 1
ATOM 711 C C . PRO A 1 91 ? -2.027 8.431 -3.708 1.00 93.94 91 PRO A C 1
ATOM 713 O O . PRO A 1 91 ? -1.150 8.694 -2.889 1.00 93.94 91 PRO A O 1
ATOM 716 N N . MET A 1 92 ? -2.144 7.222 -4.264 1.00 97.81 92 MET A N 1
ATOM 717 C CA . MET A 1 92 ? -1.061 6.240 -4.216 1.00 97.81 92 MET A CA 1
ATOM 718 C C . MET A 1 92 ? -0.114 6.581 -5.362 1.00 97.81 92 MET A C 1
ATOM 720 O O . MET A 1 92 ? -0.461 6.391 -6.520 1.00 97.81 92 MET A O 1
ATOM 724 N N . ARG A 1 93 ? 1.052 7.143 -5.066 1.00 97.62 93 ARG A N 1
ATOM 725 C CA . ARG A 1 93 ? 2.064 7.476 -6.071 1.00 97.62 93 ARG A CA 1
ATOM 726 C C . ARG A 1 93 ? 3.053 6.326 -6.197 1.00 97.62 93 ARG A C 1
ATOM 728 O O . ARG A 1 93 ? 3.513 5.801 -5.187 1.00 97.62 93 ARG A O 1
ATOM 735 N N . ILE A 1 94 ? 3.388 5.955 -7.423 1.00 97.94 94 ILE A N 1
ATOM 736 C CA . ILE A 1 94 ? 4.350 4.900 -7.727 1.00 97.94 94 ILE A CA 1
ATOM 737 C C . ILE A 1 94 ? 5.448 5.523 -8.582 1.00 97.94 94 ILE A C 1
ATOM 739 O O . ILE A 1 94 ? 5.180 5.990 -9.688 1.00 97.94 94 ILE A O 1
ATOM 743 N N . ASP A 1 95 ? 6.669 5.530 -8.059 1.00 97.31 95 ASP A N 1
ATOM 744 C CA . ASP A 1 95 ? 7.850 6.045 -8.743 1.00 97.31 95 ASP A CA 1
ATOM 745 C C . ASP A 1 95 ? 8.828 4.902 -8.986 1.00 97.31 95 ASP A C 1
ATOM 747 O O . ASP A 1 95 ? 9.317 4.302 -8.027 1.00 97.31 95 ASP A O 1
ATOM 751 N N . ALA A 1 96 ? 9.120 4.602 -10.249 1.00 97.06 96 ALA A N 1
ATOM 752 C CA . ALA A 1 96 ? 10.095 3.596 -10.640 1.00 97.06 96 ALA A CA 1
ATOM 753 C C . ALA A 1 96 ? 11.266 4.236 -11.388 1.00 97.06 96 ALA A C 1
ATOM 755 O O . ALA A 1 96 ? 11.077 5.091 -12.251 1.00 97.06 96 ALA A O 1
ATOM 756 N N . ARG A 1 97 ? 12.478 3.786 -11.077 1.00 96.75 97 ARG A N 1
ATOM 757 C CA . ARG A 1 97 ? 13.710 4.122 -11.789 1.00 96.75 97 ARG A CA 1
ATOM 758 C C . ARG A 1 97 ? 14.307 2.842 -12.345 1.00 96.75 97 ARG A C 1
ATOM 760 O O . ARG A 1 97 ? 14.641 1.944 -11.574 1.00 96.75 97 ARG A O 1
ATOM 767 N N . MET A 1 98 ? 14.423 2.774 -13.662 1.00 97.00 98 MET A N 1
ATOM 768 C CA . MET A 1 98 ? 15.090 1.706 -14.392 1.00 97.00 98 MET A CA 1
ATOM 769 C C . MET A 1 98 ? 16.473 2.188 -14.825 1.00 97.00 98 MET A C 1
ATOM 771 O O . MET A 1 98 ? 16.603 3.264 -15.405 1.00 97.00 98 MET A O 1
ATOM 775 N N . GLU A 1 99 ? 17.487 1.368 -14.584 1.00 97.19 99 GLU A N 1
ATOM 776 C CA . GLU A 1 99 ? 18.837 1.540 -15.108 1.00 97.19 99 GLU A CA 1
ATOM 777 C C . GLU A 1 99 ? 19.219 0.288 -15.895 1.00 97.19 99 GLU A C 1
ATOM 779 O O . GLU A 1 99 ? 19.104 -0.820 -15.373 1.00 97.19 99 GLU A O 1
ATOM 784 N N . MET A 1 100 ? 19.672 0.454 -17.135 1.00 96.75 100 MET A N 1
ATOM 785 C CA . MET A 1 100 ? 20.145 -0.633 -17.992 1.00 96.75 100 MET A CA 1
ATOM 786 C C . MET A 1 100 ? 21.574 -0.350 -18.444 1.00 96.75 100 MET A C 1
ATOM 788 O O . MET A 1 100 ? 21.850 0.685 -19.043 1.00 96.75 100 MET A O 1
ATOM 792 N N . SER A 1 101 ? 22.482 -1.279 -18.173 1.00 97.00 101 SER A N 1
ATOM 793 C CA . SER A 1 101 ? 23.881 -1.206 -18.604 1.00 97.00 101 SER A CA 1
ATOM 794 C C . SER A 1 101 ? 24.010 -1.402 -20.118 1.00 97.00 101 SER A C 1
ATOM 796 O O . SER A 1 101 ? 23.408 -2.312 -20.675 1.00 97.00 101 SER A O 1
ATOM 798 N N . TYR A 1 102 ? 24.805 -0.588 -20.818 1.00 95.56 102 TYR A N 1
ATOM 799 C CA . TYR A 1 102 ? 24.992 -0.770 -22.267 1.00 95.56 102 TYR A CA 1
ATOM 800 C C . TYR A 1 102 ? 25.905 -1.946 -22.634 1.00 95.56 102 TYR A C 1
ATOM 802 O O . TYR A 1 102 ? 25.839 -2.435 -23.761 1.00 95.56 102 TYR A O 1
ATOM 810 N N . SER A 1 103 ? 26.777 -2.389 -21.724 1.00 95.31 103 SER A N 1
ATOM 811 C CA . SER A 1 103 ? 27.786 -3.416 -22.016 1.00 95.31 103 SER A CA 1
ATOM 812 C C . SER A 1 103 ? 27.217 -4.836 -22.001 1.00 95.31 103 SER A C 1
ATOM 814 O O . SER A 1 103 ? 27.647 -5.675 -22.792 1.00 95.31 103 SER A O 1
ATOM 816 N N . ASP A 1 104 ? 26.252 -5.096 -21.121 1.00 94.31 104 ASP A N 1
ATOM 817 C CA . ASP A 1 104 ? 25.665 -6.416 -20.870 1.00 94.31 104 ASP A CA 1
ATOM 818 C C . ASP A 1 104 ? 24.127 -6.408 -20.814 1.00 94.31 104 ASP A C 1
ATOM 820 O O . ASP A 1 104 ? 23.521 -7.454 -20.590 1.00 94.31 104 ASP A O 1
ATOM 824 N N . LEU A 1 105 ? 23.491 -5.247 -21.036 1.00 95.00 105 LEU A N 1
ATOM 825 C CA . LEU A 1 105 ? 22.038 -5.021 -20.957 1.00 95.00 105 LEU A CA 1
ATOM 826 C C . LEU A 1 105 ? 21.410 -5.466 -19.631 1.00 95.00 105 LEU A C 1
ATOM 828 O O . LEU A 1 105 ? 20.194 -5.665 -19.553 1.00 95.00 105 LEU A O 1
ATOM 832 N N . PHE A 1 106 ? 22.214 -5.589 -18.572 1.00 96.81 106 PHE A N 1
ATOM 833 C CA . PHE A 1 106 ? 21.697 -5.890 -17.250 1.00 96.81 106 PHE A CA 1
ATOM 834 C C . PHE A 1 106 ? 20.835 -4.726 -16.771 1.00 96.81 106 PHE A C 1
ATOM 836 O O . PHE A 1 106 ? 21.274 -3.572 -16.762 1.00 96.81 106 PHE A O 1
ATOM 843 N N . THR A 1 107 ? 19.603 -5.036 -16.378 1.00 97.06 107 THR A N 1
ATOM 844 C CA . THR A 1 107 ? 18.606 -4.044 -15.988 1.00 97.06 107 THR A CA 1
ATOM 845 C C . THR A 1 107 ? 18.305 -4.159 -14.504 1.00 97.06 107 THR A C 1
ATOM 847 O O . THR A 1 107 ? 17.995 -5.233 -13.998 1.00 97.06 107 THR A O 1
ATOM 850 N N . THR A 1 108 ? 18.356 -3.035 -13.797 1.00 97.88 108 THR A N 1
ATOM 851 C CA . THR A 1 108 ? 17.869 -2.906 -12.423 1.00 97.88 108 THR A CA 1
ATOM 852 C C . THR A 1 108 ? 16.705 -1.934 -12.404 1.00 97.88 108 THR A C 1
ATOM 854 O O . THR A 1 108 ? 16.772 -0.868 -13.006 1.00 97.88 108 THR A O 1
ATOM 857 N N . THR A 1 109 ? 15.639 -2.275 -11.688 1.00 98.00 109 THR A N 1
ATOM 858 C CA . THR A 1 109 ? 14.535 -1.350 -11.421 1.00 98.00 109 THR A CA 1
ATOM 859 C C . THR A 1 109 ? 14.352 -1.193 -9.923 1.00 98.00 109 THR A C 1
ATOM 861 O O . THR A 1 109 ? 14.244 -2.179 -9.200 1.00 98.00 109 THR A O 1
ATOM 864 N N . VAL A 1 110 ? 14.292 0.045 -9.447 1.00 98.19 110 VAL A N 1
ATOM 865 C CA . VAL A 1 110 ? 13.917 0.382 -8.072 1.00 98.19 110 VAL A CA 1
ATOM 866 C C . VAL A 1 110 ? 12.582 1.099 -8.102 1.00 98.19 110 VAL A C 1
ATOM 868 O O . VAL A 1 110 ? 12.413 2.037 -8.872 1.00 98.19 110 VAL A O 1
ATOM 871 N N . THR A 1 111 ? 11.640 0.675 -7.262 1.00 98.31 111 THR A N 1
ATOM 872 C CA . THR A 1 111 ? 10.323 1.306 -7.152 1.00 98.31 111 THR A CA 1
ATOM 873 C C . THR A 1 111 ? 10.007 1.696 -5.718 1.00 98.31 111 THR A C 1
ATOM 875 O O . THR A 1 111 ? 10.212 0.909 -4.793 1.00 98.31 111 THR A O 1
ATOM 878 N N . TYR A 1 112 ? 9.444 2.890 -5.554 1.00 98.44 112 TYR A N 1
ATOM 879 C CA . TYR A 1 112 ? 8.816 3.350 -4.325 1.00 98.44 112 TYR A CA 1
ATOM 880 C C . TYR A 1 112 ? 7.317 3.532 -4.545 1.00 98.44 112 TYR A C 1
ATOM 882 O O . TYR A 1 112 ? 6.892 4.243 -5.455 1.00 98.44 112 TYR A O 1
ATOM 890 N N . VAL A 1 113 ? 6.515 2.910 -3.685 1.00 98.44 113 VAL A N 1
ATOM 891 C CA . VAL A 1 113 ? 5.068 3.122 -3.605 1.00 98.44 113 VAL A CA 1
ATOM 892 C C . VAL A 1 113 ? 4.779 3.955 -2.367 1.00 98.44 113 VAL A C 1
ATOM 894 O O . VAL A 1 113 ? 5.130 3.556 -1.256 1.00 98.44 113 VAL A O 1
ATOM 897 N N . ARG A 1 114 ? 4.135 5.104 -2.557 1.00 98.50 114 ARG A N 1
ATOM 898 C CA . ARG A 1 114 ? 3.789 6.068 -1.512 1.00 98.50 114 ARG A CA 1
ATOM 899 C C . ARG A 1 114 ? 2.284 6.189 -1.416 1.00 98.50 114 ARG A C 1
ATOM 901 O O . ARG A 1 114 ? 1.648 6.593 -2.384 1.00 98.50 114 ARG A O 1
ATOM 908 N N . VAL A 1 115 ? 1.706 5.850 -0.270 1.00 98.38 115 VAL A N 1
ATOM 909 C CA . VAL A 1 115 ? 0.248 5.864 -0.104 1.00 98.38 115 VAL A CA 1
ATOM 910 C C . VAL A 1 115 ? -0.168 6.390 1.272 1.00 98.38 115 VAL A C 1
ATOM 912 O O . VAL A 1 115 ? 0.201 5.813 2.296 1.00 98.38 115 VAL A O 1
ATOM 915 N N . PRO A 1 116 ? -0.947 7.484 1.332 1.00 98.44 116 PRO A N 1
ATOM 916 C CA . PRO A 1 116 ? -1.593 7.923 2.562 1.00 98.44 116 PRO A CA 1
ATOM 917 C C . PRO A 1 116 ? -2.735 6.974 2.937 1.00 98.44 116 PRO A C 1
ATOM 919 O O . PRO A 1 116 ? -3.705 6.840 2.184 1.00 98.44 116 PRO A O 1
ATOM 922 N N . LEU A 1 117 ? -2.636 6.328 4.100 1.00 98.31 117 LEU A N 1
ATOM 923 C CA . LEU A 1 117 ? -3.600 5.327 4.562 1.00 98.31 117 LEU A CA 1
ATOM 924 C C . LEU A 1 117 ? -4.068 5.632 5.975 1.00 98.31 117 LEU A C 1
ATOM 926 O O . LEU A 1 117 ? -3.252 5.938 6.830 1.00 98.31 117 LEU A O 1
ATOM 930 N N . ILE A 1 118 ? -5.360 5.468 6.240 1.00 98.25 118 ILE A N 1
ATOM 931 C CA . ILE A 1 118 ? -5.925 5.409 7.591 1.00 98.25 118 ILE A CA 1
ATOM 932 C C . ILE A 1 118 ? -6.369 3.977 7.863 1.00 98.25 118 ILE A C 1
ATOM 934 O O . ILE A 1 118 ? -7.051 3.376 7.033 1.00 98.25 118 ILE A O 1
ATOM 938 N N . ALA A 1 119 ? -6.029 3.447 9.037 1.00 97.12 119 ALA A N 1
ATOM 939 C CA . ALA A 1 119 ? -6.600 2.192 9.507 1.00 97.12 119 ALA A CA 1
ATOM 940 C C . ALA A 1 119 ? -7.906 2.489 10.247 1.00 97.12 119 ALA A C 1
ATOM 942 O O . ALA A 1 119 ? -7.911 3.240 11.223 1.00 97.12 119 ALA A O 1
ATOM 943 N N . GLN A 1 120 ? -9.008 1.910 9.780 1.00 97.62 120 GLN A N 1
ATOM 944 C CA . GLN A 1 120 ? -10.315 2.008 10.419 1.00 97.62 120 GLN A CA 1
ATOM 945 C C . GLN A 1 120 ? -10.699 0.655 11.015 1.00 97.62 120 GLN A C 1
ATOM 947 O O . GLN A 1 120 ? -10.673 -0.353 10.311 1.00 97.62 120 GLN A O 1
ATOM 952 N N . VAL A 1 121 ? -11.079 0.643 12.293 1.00 96.81 121 VAL A N 1
ATOM 953 C CA . VAL A 1 121 ? -11.641 -0.539 12.957 1.00 96.81 121 VAL A CA 1
ATOM 954 C C . VAL A 1 121 ? -13.152 -0.492 12.783 1.00 96.81 121 VAL A C 1
ATOM 956 O O . VAL A 1 121 ? -13.789 0.524 13.042 1.00 96.81 121 VAL A O 1
ATOM 959 N N . THR A 1 122 ? -13.719 -1.591 12.302 1.00 95.88 122 THR A N 1
ATOM 960 C CA . THR A 1 122 ? -15.156 -1.709 12.002 1.00 95.88 122 THR A CA 1
ATOM 961 C C . THR A 1 122 ? -15.870 -2.665 12.948 1.00 95.88 122 THR A C 1
ATOM 963 O O . THR A 1 122 ? -17.063 -2.507 13.185 1.00 95.88 122 THR A O 1
ATOM 966 N N . ALA A 1 123 ? -15.139 -3.619 13.523 1.00 95.25 123 ALA A N 1
ATOM 967 C CA . ALA A 1 123 ? -15.619 -4.498 14.576 1.00 95.25 123 ALA A CA 1
ATOM 968 C C . ALA A 1 123 ? -14.460 -4.863 15.508 1.00 95.25 123 ALA A C 1
ATOM 970 O O . ALA A 1 123 ? -13.313 -4.979 15.065 1.00 95.25 123 ALA A O 1
ATOM 971 N N . LEU A 1 124 ? -14.766 -5.049 16.789 1.00 94.06 124 LEU A N 1
ATOM 972 C CA . LEU A 1 124 ? -13.809 -5.441 17.814 1.00 94.06 124 LEU A CA 1
ATOM 973 C C . LEU A 1 124 ? -14.442 -6.495 18.720 1.00 94.06 124 LEU A C 1
ATOM 975 O O . LEU A 1 124 ? -15.552 -6.318 19.208 1.00 94.06 124 LEU A O 1
ATOM 979 N N . GLU A 1 125 ? -13.716 -7.570 18.982 1.00 93.88 125 GLU A N 1
ATOM 980 C CA . GLU A 1 125 ? -14.062 -8.574 19.980 1.00 93.88 125 GLU A CA 1
ATOM 981 C C . GLU A 1 125 ? -12.901 -8.714 20.958 1.00 93.88 125 GLU A C 1
ATOM 983 O O . GLU A 1 125 ? -11.746 -8.891 20.557 1.00 93.88 125 GLU A O 1
ATOM 988 N N . VAL A 1 126 ? -13.209 -8.662 22.251 1.00 91.56 126 VAL A N 1
ATOM 989 C CA . VAL A 1 126 ? -12.242 -8.832 23.336 1.00 91.56 126 VAL A CA 1
ATOM 990 C C . VAL A 1 126 ? -12.691 -10.011 24.180 1.00 91.56 126 VAL A C 1
ATOM 992 O O . VAL A 1 126 ? -13.785 -10.008 24.737 1.00 91.56 126 VAL A O 1
ATOM 995 N N . ASN A 1 127 ? -11.855 -11.046 24.255 1.00 90.88 127 ASN A N 1
ATOM 996 C CA . ASN A 1 127 ? -12.168 -12.291 24.957 1.00 90.88 127 ASN A CA 1
ATOM 997 C C . ASN A 1 127 ? -13.516 -12.915 24.523 1.00 90.88 127 ASN A C 1
ATOM 999 O O . ASN A 1 127 ? -14.289 -13.401 25.346 1.00 90.88 127 ASN A O 1
ATOM 1003 N N . GLY A 1 128 ? -13.820 -12.847 23.222 1.00 91.19 128 GLY A N 1
ATOM 1004 C CA . GLY A 1 128 ? -15.072 -13.346 22.642 1.00 91.19 128 GLY A CA 1
ATOM 1005 C C . GLY A 1 128 ? -16.302 -12.471 22.900 1.00 91.19 128 GLY A C 1
ATOM 1006 O O . GLY A 1 128 ? -17.399 -12.850 22.501 1.00 91.19 128 GLY A O 1
ATOM 1007 N N . VAL A 1 129 ? -16.144 -11.315 23.550 1.00 93.25 129 VAL A N 1
ATOM 1008 C CA . VAL A 1 129 ? -17.220 -10.343 23.761 1.00 93.25 129 VAL A CA 1
ATOM 1009 C C . VAL A 1 129 ? -17.100 -9.233 22.714 1.00 93.25 129 VAL A C 1
ATOM 1011 O O . VAL A 1 129 ? -16.077 -8.543 22.693 1.00 93.25 129 VAL A O 1
ATOM 1014 N N . PRO A 1 130 ? -18.112 -9.036 21.849 1.00 93.38 130 PRO A N 1
ATOM 1015 C CA . PRO A 1 130 ? -18.143 -7.908 20.927 1.00 93.38 130 PRO A CA 1
ATOM 1016 C C . PRO A 1 130 ? -18.186 -6.576 21.679 1.00 93.38 130 PRO A C 1
ATOM 1018 O O . PRO A 1 130 ? -18.999 -6.396 22.586 1.00 93.38 130 PRO A O 1
ATOM 1021 N N . LEU A 1 131 ? -17.327 -5.645 21.276 1.00 91.56 131 LEU A N 1
ATOM 1022 C CA . LEU A 1 131 ? -17.316 -4.260 21.728 1.00 91.56 131 LEU A CA 1
ATOM 1023 C C . LEU A 1 131 ? -17.680 -3.351 20.556 1.00 91.56 131 LEU A C 1
ATOM 1025 O O . LEU A 1 131 ? -17.099 -3.447 19.473 1.00 91.56 131 LEU A O 1
ATOM 1029 N N . ASP A 1 132 ? -18.636 -2.454 20.783 1.00 91.62 132 ASP A N 1
ATOM 1030 C CA . ASP A 1 132 ? -19.032 -1.473 19.781 1.00 91.62 132 ASP A CA 1
ATOM 1031 C C . ASP A 1 132 ? -18.047 -0.299 19.771 1.00 91.62 132 ASP A C 1
ATOM 1033 O O . ASP A 1 132 ? -18.029 0.545 20.670 1.00 91.62 132 ASP A O 1
ATOM 1037 N N . VAL A 1 133 ? -17.220 -0.254 18.729 1.00 94.31 133 VAL A N 1
ATOM 1038 C CA . VAL A 1 133 ? -16.235 0.809 18.504 1.00 94.31 133 VAL A CA 1
ATOM 1039 C C . VAL A 1 133 ? -16.831 2.043 17.828 1.00 94.31 133 VAL A C 1
ATOM 1041 O O . VAL A 1 133 ? -16.150 3.057 17.724 1.00 94.31 133 VAL A O 1
ATOM 1044 N N . GLY A 1 134 ? -18.081 1.992 17.372 1.00 93.12 134 GLY A N 1
ATOM 1045 C CA . GLY A 1 134 ? -18.706 3.079 16.634 1.00 93.12 134 GLY A CA 1
ATOM 1046 C C . GLY A 1 134 ? -18.150 3.271 15.211 1.00 93.12 134 GLY A C 1
ATOM 1047 O O . GLY A 1 134 ? -17.107 2.734 14.830 1.00 93.12 134 GLY A O 1
ATOM 1048 N N . PRO A 1 135 ? -18.838 4.068 14.374 1.00 93.06 135 PRO A N 1
ATOM 1049 C CA . PRO A 1 135 ? -18.514 4.204 12.950 1.00 93.06 135 PRO A CA 1
ATOM 1050 C C . PRO A 1 135 ? -17.266 5.055 12.667 1.00 93.06 135 PRO A C 1
ATOM 1052 O O . PRO A 1 135 ? -16.773 5.070 11.536 1.00 93.06 135 PRO A O 1
ATOM 1055 N N . SER A 1 136 ? -16.772 5.785 13.669 1.00 94.88 136 SER A N 1
ATOM 1056 C CA . SER A 1 136 ? -15.680 6.753 13.530 1.00 94.88 136 SER A CA 1
ATOM 1057 C C . SER A 1 136 ? -14.320 6.212 13.974 1.00 94.88 136 SER A C 1
ATOM 1059 O O . SER A 1 136 ? -13.337 6.935 13.827 1.00 94.88 136 SER A O 1
ATOM 1061 N N . CYS A 1 137 ? -14.243 4.972 14.470 1.00 97.56 137 CYS A N 1
ATOM 1062 C CA . CYS A 1 137 ? -13.030 4.429 15.075 1.00 97.56 137 CYS A CA 1
ATOM 1063 C C . CYS A 1 137 ? -11.900 4.213 14.066 1.00 97.56 137 CYS A C 1
ATOM 1065 O O . CYS A 1 137 ? -11.926 3.283 13.255 1.00 97.56 137 CYS A O 1
ATOM 1067 N N . ARG A 1 138 ? -10.878 5.068 14.106 1.00 97.75 138 ARG A N 1
ATOM 1068 C CA . ARG A 1 138 ? -9.785 5.049 13.125 1.00 97.75 138 ARG A CA 1
ATOM 1069 C C . ARG A 1 138 ? -8.506 5.662 13.665 1.00 97.75 138 ARG A C 1
ATOM 1071 O O . ARG A 1 138 ? -8.522 6.332 14.689 1.00 97.75 138 ARG A O 1
ATOM 1078 N N . THR A 1 139 ? -7.406 5.504 12.941 1.00 98.31 139 THR A N 1
ATOM 1079 C CA . THR A 1 139 ? -6.196 6.278 13.217 1.00 98.31 139 THR A CA 1
ATOM 1080 C C . THR A 1 139 ? -6.440 7.778 13.025 1.00 98.31 139 THR A C 1
ATOM 1082 O O . THR A 1 139 ? -7.0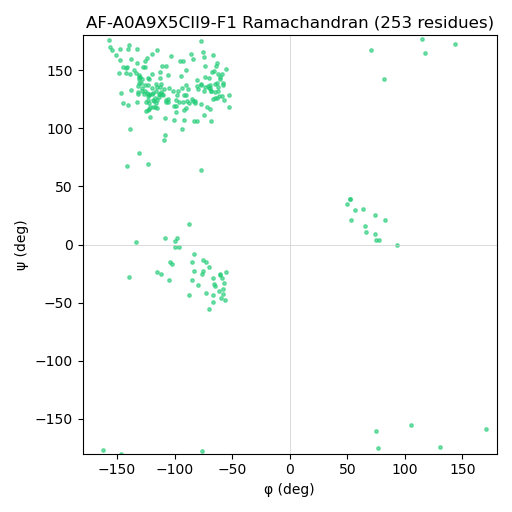39 8.194 12.034 1.00 98.31 139 THR A O 1
ATOM 1085 N N . GLU A 1 140 ? -5.954 8.605 13.953 1.00 97.75 140 GLU A N 1
ATOM 1086 C CA . GLU A 1 140 ? -6.156 10.066 13.958 1.00 97.75 140 GLU A CA 1
ATOM 1087 C C . GLU A 1 140 ? -5.593 10.755 12.705 1.00 97.75 140 GLU A C 1
ATOM 1089 O O . GLU A 1 140 ? -6.067 11.808 12.282 1.00 97.75 140 GLU A O 1
ATOM 1094 N N . LYS A 1 141 ? -4.582 10.129 12.100 1.00 97.75 141 LYS A N 1
ATOM 1095 C CA . LYS A 1 141 ? -3.894 10.571 10.894 1.00 97.75 141 LYS A CA 1
ATOM 1096 C C . LYS A 1 141 ? -3.439 9.372 10.068 1.00 97.75 141 LYS A C 1
ATOM 1098 O O . LYS A 1 141 ? -3.675 8.216 10.435 1.00 97.75 141 LYS A O 1
ATOM 1103 N N . SER A 1 142 ? -2.797 9.668 8.944 1.00 97.94 142 SER A N 1
ATOM 1104 C CA . SER A 1 142 ? -2.232 8.654 8.061 1.00 97.94 142 SER A CA 1
ATOM 1105 C C . SER A 1 142 ? -1.146 7.834 8.769 1.00 97.94 142 SER A C 1
ATOM 1107 O O . SER A 1 142 ? -0.410 8.347 9.616 1.00 97.94 142 SER A O 1
ATOM 1109 N N . LEU A 1 143 ? -1.036 6.552 8.421 1.00 98.12 143 LEU A N 1
ATOM 1110 C CA . LEU A 1 143 ? 0.129 5.738 8.745 1.00 98.12 143 LEU A CA 1
ATOM 1111 C C . LEU A 1 143 ? 1.367 6.355 8.083 1.00 98.12 143 LEU A C 1
ATOM 1113 O O . LEU A 1 143 ? 1.305 6.820 6.945 1.00 98.12 143 LEU A O 1
ATOM 1117 N N . THR A 1 144 ? 2.506 6.313 8.773 1.00 98.06 144 THR A N 1
ATOM 1118 C CA . THR A 1 144 ? 3.739 6.948 8.285 1.00 98.06 144 THR A CA 1
ATOM 1119 C C . THR A 1 144 ? 4.882 5.963 8.153 1.00 98.06 144 THR A C 1
ATOM 1121 O O . THR A 1 144 ? 5.046 5.066 8.973 1.00 98.06 144 THR A O 1
ATOM 1124 N N . SER A 1 145 ? 5.705 6.118 7.126 1.00 98.25 145 SER A N 1
ATOM 1125 C CA . SER A 1 145 ? 7.002 5.448 6.992 1.00 98.25 145 SER A CA 1
ATOM 1126 C C . SER A 1 145 ? 8.126 6.474 7.018 1.00 98.25 145 SER A C 1
ATOM 1128 O O . SER A 1 145 ? 7.891 7.675 6.914 1.00 98.25 145 SER A O 1
ATOM 1130 N N . VAL A 1 146 ? 9.364 6.004 7.159 1.00 97.25 146 VAL A N 1
ATOM 1131 C CA . VAL A 1 146 ? 10.523 6.858 6.882 1.00 97.25 146 VAL A CA 1
ATOM 1132 C C . VAL A 1 146 ? 10.567 7.097 5.374 1.00 97.25 146 VAL A C 1
ATOM 1134 O O . VAL A 1 146 ? 10.716 6.143 4.613 1.00 97.25 146 VAL A O 1
ATOM 1137 N N . GLU A 1 147 ? 10.415 8.352 4.957 1.00 97.06 147 GLU A N 1
ATOM 1138 C CA . GLU A 1 147 ? 10.540 8.752 3.557 1.00 97.06 147 GLU A CA 1
ATOM 1139 C C . GLU A 1 147 ? 12.025 8.953 3.203 1.00 97.06 147 GLU A C 1
ATOM 1141 O O . GLU A 1 147 ? 12.698 9.734 3.882 1.00 97.06 147 GLU A O 1
ATOM 1146 N N . PRO A 1 148 ? 12.557 8.256 2.179 1.00 96.38 148 PRO A N 1
ATOM 1147 C CA . PRO A 1 148 ? 13.939 8.439 1.735 1.00 96.38 148 PRO A CA 1
ATOM 1148 C C . PRO A 1 148 ? 14.217 9.820 1.125 1.00 96.38 148 PRO A C 1
ATOM 1150 O O . PRO A 1 148 ? 15.347 10.289 1.236 1.00 96.38 148 PRO A O 1
ATOM 1153 N N . ASP A 1 149 ? 13.220 10.476 0.521 1.00 95.31 149 ASP A N 1
ATOM 1154 C CA . ASP A 1 149 ? 13.342 11.836 -0.019 1.00 95.31 149 ASP A CA 1
ATOM 1155 C C . ASP A 1 149 ? 12.186 12.751 0.442 1.00 95.31 149 ASP A C 1
ATOM 1157 O O . ASP A 1 149 ? 11.223 13.002 -0.293 1.00 95.31 149 ASP A O 1
ATOM 1161 N N . PRO A 1 150 ? 12.243 13.257 1.689 1.00 95.94 150 PRO A N 1
ATOM 1162 C CA . PRO A 1 150 ? 11.159 14.049 2.267 1.00 95.94 150 PRO A CA 1
ATOM 1163 C C . PRO A 1 150 ? 11.054 15.461 1.678 1.00 95.94 150 PRO A C 1
ATOM 1165 O O . PRO A 1 150 ? 10.041 16.126 1.891 1.00 95.94 150 PRO A O 1
ATOM 1168 N N . ALA A 1 151 ? 12.082 15.939 0.965 1.00 96.06 151 ALA A N 1
ATOM 1169 C CA . ALA A 1 151 ? 12.048 17.249 0.320 1.00 96.06 151 ALA A CA 1
ATOM 1170 C C . ALA A 1 151 ? 11.118 17.227 -0.901 1.00 96.06 151 ALA A C 1
ATOM 1172 O O . ALA A 1 151 ? 10.323 18.147 -1.090 1.00 96.06 151 ALA A O 1
ATOM 1173 N N . THR A 1 152 ? 11.184 16.149 -1.685 1.00 94.50 152 THR A N 1
ATOM 1174 C CA . THR A 1 152 ? 10.341 15.943 -2.871 1.00 94.50 152 THR A CA 1
ATOM 1175 C C . THR A 1 152 ? 8.983 15.337 -2.518 1.00 94.50 152 THR A C 1
ATOM 1177 O O . THR A 1 152 ? 7.981 15.609 -3.183 1.00 94.50 152 THR A O 1
ATOM 1180 N N . HIS A 1 153 ? 8.922 14.533 -1.453 1.00 95.75 153 HIS A N 1
ATOM 1181 C CA . HIS A 1 153 ? 7.715 13.816 -1.040 1.00 95.75 153 HIS A CA 1
ATOM 1182 C C . HIS A 1 153 ? 7.319 14.148 0.407 1.00 95.75 153 HIS A C 1
ATOM 1184 O O . HIS A 1 153 ? 7.432 13.297 1.292 1.00 95.75 153 HIS A O 1
ATOM 1190 N N . PRO A 1 154 ? 6.852 15.377 0.685 1.00 95.44 154 PRO A N 1
ATOM 1191 C CA . PRO A 1 154 ? 6.421 15.752 2.023 1.00 95.44 154 PRO A CA 1
ATOM 1192 C C . PRO A 1 154 ? 5.068 15.120 2.383 1.00 95.44 154 PRO A C 1
ATOM 1194 O O . PRO A 1 154 ? 4.215 14.900 1.523 1.00 95.44 154 PRO A O 1
ATOM 1197 N N . GLY A 1 155 ? 4.834 14.931 3.683 1.00 94.56 155 GLY A N 1
ATOM 1198 C CA . GLY A 1 155 ? 3.551 14.487 4.232 1.00 94.56 155 GLY A CA 1
ATOM 1199 C C . GLY A 1 155 ? 3.592 13.109 4.891 1.00 94.56 155 GLY A C 1
ATOM 1200 O O . GLY A 1 155 ? 4.623 12.443 4.930 1.00 94.56 155 GLY A O 1
ATOM 1201 N N . ASP A 1 156 ? 2.448 12.715 5.454 1.00 97.12 156 ASP A N 1
ATOM 1202 C CA . ASP A 1 156 ? 2.279 11.443 6.155 1.00 97.12 156 ASP A CA 1
ATOM 1203 C C . ASP A 1 156 ? 1.778 10.359 5.180 1.00 97.12 156 ASP A C 1
ATOM 1205 O O . ASP A 1 156 ? 0.605 10.335 4.788 1.00 97.12 156 ASP A O 1
ATOM 1209 N N . HIS A 1 157 ? 2.650 9.418 4.819 1.00 98.12 157 HIS A N 1
ATOM 1210 C CA . HIS A 1 157 ? 2.319 8.283 3.953 1.00 98.12 157 HIS A CA 1
ATOM 1211 C C . HIS A 1 157 ? 3.107 7.023 4.304 1.00 98.12 157 HIS A C 1
ATOM 1213 O O . HIS A 1 157 ? 4.183 7.059 4.907 1.00 98.12 157 HIS A O 1
ATOM 1219 N N . VAL A 1 158 ? 2.568 5.881 3.888 1.00 98.38 158 VAL A N 1
ATOM 1220 C CA . VAL A 1 158 ? 3.282 4.606 3.863 1.00 98.38 158 VAL A CA 1
ATOM 1221 C C . VAL A 1 158 ? 4.219 4.585 2.662 1.00 98.38 158 VAL A C 1
ATOM 1223 O O . VAL A 1 158 ? 3.817 4.983 1.573 1.00 98.38 158 VAL A O 1
ATOM 1226 N N . VAL A 1 159 ? 5.440 4.088 2.861 1.00 98.62 159 VAL A N 1
ATOM 1227 C CA . VAL A 1 159 ? 6.432 3.856 1.807 1.00 98.62 159 VAL A CA 1
ATOM 1228 C C . VAL A 1 159 ? 6.703 2.359 1.723 1.00 98.62 159 VAL A C 1
ATOM 1230 O O . VAL A 1 159 ? 7.132 1.744 2.703 1.00 98.62 159 VAL A O 1
ATOM 1233 N N . LEU A 1 160 ? 6.473 1.779 0.548 1.00 98.50 160 LEU A N 1
ATOM 1234 C CA . LEU A 1 160 ? 6.916 0.432 0.206 1.00 98.50 160 LEU A CA 1
ATOM 1235 C C . LEU A 1 160 ? 8.005 0.506 -0.862 1.00 98.50 160 LEU A C 1
ATOM 1237 O O . LEU A 1 160 ? 7.900 1.278 -1.812 1.00 98.50 160 LEU A O 1
ATOM 1241 N N . TYR A 1 161 ? 9.033 -0.314 -0.703 1.00 98.56 161 TYR A N 1
ATOM 1242 C CA . TYR A 1 161 ? 10.178 -0.412 -1.594 1.00 98.56 161 TYR A CA 1
ATOM 1243 C C . TYR A 1 161 ? 10.183 -1.759 -2.311 1.00 98.56 161 TYR A C 1
ATOM 1245 O O . TYR A 1 161 ? 10.002 -2.802 -1.678 1.00 98.56 161 TYR A O 1
ATOM 1253 N N . GLY A 1 162 ? 10.441 -1.725 -3.614 1.00 98.19 162 GLY A N 1
ATOM 1254 C CA . GLY A 1 162 ? 10.660 -2.896 -4.452 1.00 98.19 162 GLY A CA 1
ATOM 1255 C C . GLY A 1 162 ? 11.921 -2.733 -5.285 1.00 98.19 162 GLY A C 1
ATOM 1256 O O . GLY A 1 162 ? 12.252 -1.629 -5.722 1.00 98.19 162 GLY A O 1
ATOM 1257 N N . LYS A 1 163 ? 12.612 -3.844 -5.524 1.00 98.12 163 LYS A N 1
ATOM 1258 C CA . LYS A 1 163 ? 13.747 -3.915 -6.442 1.00 98.12 163 LYS A CA 1
ATOM 1259 C C . LYS A 1 163 ? 13.558 -5.102 -7.372 1.00 98.12 163 LYS A C 1
ATOM 1261 O O . LYS A 1 163 ? 13.149 -6.162 -6.901 1.00 98.12 163 LYS A O 1
ATOM 1266 N N . ALA A 1 164 ? 13.884 -4.923 -8.642 1.00 97.94 164 ALA A N 1
ATOM 1267 C CA . ALA A 1 164 ? 14.009 -5.992 -9.614 1.00 97.94 164 ALA A CA 1
ATOM 1268 C C . ALA A 1 164 ? 15.355 -5.947 -10.329 1.00 97.94 164 ALA A C 1
ATOM 1270 O O . ALA A 1 164 ? 15.949 -4.879 -10.497 1.00 97.94 164 ALA A O 1
ATOM 1271 N N . GLU A 1 165 ? 15.791 -7.119 -10.767 1.00 97.62 165 GLU A N 1
ATOM 1272 C CA . GLU A 1 165 ? 16.978 -7.351 -11.576 1.00 97.62 165 GLU A CA 1
ATOM 1273 C C . GLU A 1 165 ? 16.605 -8.249 -12.759 1.00 97.62 165 GLU A C 1
ATOM 1275 O O . GLU A 1 165 ? 15.779 -9.157 -12.630 1.00 97.62 165 GLU A O 1
ATOM 1280 N N . GLN A 1 166 ? 17.193 -7.975 -13.920 1.00 95.81 166 GLN A N 1
ATOM 1281 C CA . GLN A 1 166 ? 16.986 -8.757 -15.132 1.00 95.81 166 GLN A CA 1
ATOM 1282 C C . GLN A 1 166 ? 18.276 -8.832 -15.950 1.00 95.81 166 GLN A C 1
ATOM 1284 O O . GLN A 1 166 ? 18.810 -7.809 -16.383 1.00 95.81 166 GLN A O 1
ATOM 1289 N N . ALA A 1 167 ? 18.736 -10.058 -16.199 1.00 94.12 167 ALA A N 1
ATOM 1290 C CA . ALA A 1 167 ? 19.763 -10.359 -17.187 1.00 94.12 167 ALA A CA 1
ATOM 1291 C C . ALA A 1 167 ? 19.129 -10.708 -18.545 1.00 94.12 167 ALA A C 1
ATOM 1293 O O . ALA A 1 167 ? 17.964 -11.104 -18.628 1.00 94.12 167 ALA A O 1
ATOM 1294 N N . ILE A 1 168 ? 19.897 -10.571 -19.631 1.00 90.31 168 ILE A N 1
ATOM 1295 C CA . ILE A 1 168 ? 19.428 -10.923 -20.979 1.00 90.31 168 ILE A CA 1
ATOM 1296 C C . ILE A 1 168 ? 19.022 -12.398 -21.025 1.00 90.31 168 ILE A C 1
ATOM 1298 O O . ILE A 1 168 ? 19.823 -13.280 -20.728 1.00 90.31 168 ILE A O 1
ATOM 1302 N N . GLY A 1 169 ? 17.803 -12.661 -21.500 1.00 87.56 169 GLY A N 1
ATOM 1303 C CA . GLY A 1 169 ? 17.298 -14.021 -21.697 1.00 87.56 169 GLY A CA 1
ATOM 1304 C C . GLY A 1 169 ? 16.840 -14.715 -20.415 1.00 87.56 169 GLY A C 1
ATOM 1305 O O . GLY A 1 169 ? 16.435 -15.873 -20.483 1.00 87.56 169 GLY A O 1
ATOM 1306 N N . GLU A 1 170 ? 16.869 -14.017 -19.278 1.00 91.88 170 GLU A N 1
ATOM 1307 C CA . GLU A 1 170 ? 16.353 -14.501 -18.002 1.00 91.88 170 GLU A CA 1
ATOM 1308 C C . GLU A 1 170 ? 15.045 -13.791 -17.628 1.00 91.88 170 GLU A C 1
ATOM 1310 O O . GLU A 1 170 ? 14.769 -12.656 -18.040 1.00 91.88 170 GLU A O 1
ATOM 1315 N N . ASP A 1 171 ? 14.231 -14.484 -16.832 1.00 88.31 171 ASP A N 1
ATOM 1316 C CA . ASP A 1 171 ? 13.036 -13.901 -16.234 1.00 88.31 171 ASP A CA 1
ATOM 1317 C C . ASP A 1 171 ? 13.429 -12.828 -15.210 1.00 88.31 171 ASP A C 1
ATOM 1319 O O . ASP A 1 171 ? 14.456 -12.914 -14.534 1.00 88.31 171 ASP A O 1
ATOM 1323 N N . VAL A 1 172 ? 12.582 -11.809 -15.070 1.00 92.62 172 VAL A N 1
ATOM 1324 C CA . VAL A 1 172 ? 12.786 -10.750 -14.079 1.00 92.62 172 VAL A CA 1
ATOM 1325 C C . VAL A 1 172 ? 12.681 -11.326 -12.667 1.00 92.62 172 VAL A C 1
ATOM 1327 O O . VAL A 1 172 ? 11.699 -11.991 -12.332 1.00 92.62 172 VAL A O 1
ATOM 1330 N N . VAL A 1 173 ? 13.651 -11.007 -11.811 1.00 95.88 173 VAL A N 1
ATOM 1331 C CA . VAL A 1 173 ? 13.638 -11.374 -10.392 1.00 95.88 173 VAL A CA 1
ATOM 1332 C C . VAL A 1 173 ? 13.371 -10.134 -9.552 1.00 95.88 173 VAL A C 1
ATOM 1334 O O . VAL A 1 173 ? 14.112 -9.160 -9.627 1.00 95.88 173 VAL A O 1
ATOM 1337 N N . GLY A 1 174 ? 12.339 -10.183 -8.709 1.00 96.31 174 GLY A N 1
ATOM 1338 C CA . GLY A 1 174 ? 11.969 -9.092 -7.806 1.00 96.31 174 GLY A CA 1
ATOM 1339 C C . GLY A 1 174 ? 10.730 -8.331 -8.269 1.00 96.31 174 GLY A C 1
ATOM 1340 O O . GLY A 1 174 ? 9.869 -8.896 -8.935 1.00 96.31 174 GLY A O 1
ATOM 1341 N N . TYR A 1 175 ? 10.605 -7.070 -7.857 1.00 97.12 175 TYR A N 1
ATOM 1342 C CA . TYR A 1 175 ? 9.425 -6.253 -8.135 1.00 97.12 175 TYR A CA 1
ATOM 1343 C C . TYR A 1 175 ? 9.592 -5.353 -9.359 1.00 97.12 175 TYR A C 1
ATOM 1345 O O . TYR A 1 175 ? 10.441 -4.458 -9.369 1.00 97.12 175 TYR A O 1
ATOM 1353 N N . THR A 1 176 ? 8.694 -5.511 -10.331 1.00 94.50 176 THR A N 1
ATOM 1354 C CA . THR A 1 176 ? 8.393 -4.467 -11.319 1.00 94.50 176 THR A CA 1
ATOM 1355 C C . THR A 1 176 ? 6.908 -4.155 -11.310 1.00 94.50 176 THR A C 1
ATOM 1357 O O . THR A 1 176 ? 6.090 -4.966 -10.876 1.00 94.50 176 THR A O 1
ATOM 1360 N N . LEU A 1 177 ? 6.546 -2.987 -11.842 1.00 92.94 177 LEU A N 1
ATOM 1361 C CA . LEU A 1 177 ? 5.146 -2.596 -11.940 1.00 92.94 177 LEU A CA 1
ATOM 1362 C C . LEU A 1 177 ? 4.309 -3.604 -12.738 1.00 92.94 177 LEU A C 1
ATOM 1364 O O . LEU A 1 177 ? 3.178 -3.847 -12.351 1.00 92.94 177 LEU A O 1
ATOM 1368 N N . LEU A 1 178 ? 4.850 -4.179 -13.819 1.00 89.44 178 LEU A N 1
ATOM 1369 C CA . LEU A 1 178 ? 4.096 -5.031 -14.748 1.00 89.44 178 LEU A CA 1
ATOM 1370 C C . LEU A 1 178 ? 4.063 -6.502 -14.319 1.00 89.44 178 LEU A C 1
ATOM 1372 O O . LEU A 1 178 ? 3.030 -7.168 -14.393 1.00 89.44 178 LEU A O 1
ATOM 1376 N N . THR A 1 179 ? 5.204 -7.029 -13.875 1.00 90.31 179 THR A N 1
ATOM 1377 C CA . THR A 1 179 ? 5.315 -8.441 -13.479 1.00 90.31 179 THR A CA 1
ATOM 1378 C C . THR A 1 179 ? 4.880 -8.681 -12.037 1.00 90.31 179 THR A C 1
ATOM 1380 O O . THR A 1 179 ? 4.649 -9.826 -11.660 1.00 90.31 179 THR A O 1
ATOM 1383 N N . GLY A 1 180 ? 4.758 -7.621 -11.234 1.00 94.25 180 GLY A N 1
ATOM 1384 C CA . GLY A 1 180 ? 4.556 -7.733 -9.797 1.00 94.25 180 GLY A CA 1
ATOM 1385 C C . GLY A 1 180 ? 5.841 -8.143 -9.080 1.00 94.25 180 GLY A C 1
ATOM 1386 O O . GLY A 1 180 ? 6.941 -7.970 -9.608 1.00 94.25 180 GLY A O 1
ATOM 1387 N N . GLY A 1 181 ? 5.691 -8.660 -7.861 1.00 96.12 181 GLY A N 1
ATOM 1388 C CA . GLY A 1 181 ? 6.782 -9.065 -6.977 1.00 96.12 181 GLY A CA 1
ATOM 1389 C C . GLY A 1 181 ? 6.657 -8.498 -5.556 1.00 96.12 181 GLY A C 1
ATOM 1390 O O . GLY A 1 181 ? 5.640 -7.883 -5.210 1.00 96.12 181 GLY A O 1
ATOM 1391 N N . PRO A 1 182 ? 7.674 -8.715 -4.705 1.00 97.50 182 PRO A N 1
ATOM 1392 C CA . PRO A 1 182 ? 7.642 -8.300 -3.310 1.00 97.50 182 PRO A CA 1
ATOM 1393 C C . PRO A 1 182 ? 7.944 -6.806 -3.129 1.00 97.50 182 PRO A C 1
ATOM 1395 O O . PRO A 1 182 ? 8.929 -6.270 -3.635 1.00 97.50 182 PRO A O 1
ATOM 1398 N N . LEU A 1 183 ? 7.123 -6.162 -2.309 1.00 97.88 183 LEU A N 1
ATOM 1399 C CA . LEU A 1 183 ? 7.256 -4.798 -1.819 1.00 97.88 183 LEU A CA 1
ATOM 1400 C C . LEU A 1 183 ? 7.355 -4.827 -0.294 1.00 97.88 183 LEU A C 1
ATOM 1402 O O . LEU A 1 183 ? 6.567 -5.500 0.371 1.00 97.88 183 LEU A O 1
ATOM 1406 N N . ALA A 1 184 ? 8.291 -4.084 0.287 1.00 97.94 184 ALA A N 1
ATOM 1407 C CA . ALA A 1 184 ? 8.505 -4.095 1.730 1.00 97.94 184 ALA A CA 1
ATOM 1408 C C . ALA A 1 184 ? 8.648 -2.690 2.314 1.00 97.94 184 ALA A C 1
ATOM 1410 O O . ALA A 1 184 ? 9.199 -1.788 1.689 1.00 97.94 184 ALA A O 1
ATOM 1411 N N . GLY A 1 185 ? 8.187 -2.509 3.549 1.00 97.44 185 GLY A N 1
ATOM 1412 C CA . GLY A 1 185 ? 8.249 -1.228 4.245 1.00 97.44 185 GLY A CA 1
ATOM 1413 C C . GLY A 1 185 ? 8.204 -1.367 5.761 1.00 97.44 185 GLY A C 1
ATOM 1414 O O . GLY A 1 185 ? 8.070 -2.460 6.321 1.00 97.44 185 GLY A O 1
ATOM 1415 N N . LYS A 1 186 ? 8.339 -0.240 6.455 1.00 97.69 186 LYS A N 1
ATOM 1416 C CA . LYS A 1 186 ? 8.148 -0.149 7.906 1.00 97.69 186 LYS A CA 1
ATOM 1417 C C . LYS A 1 186 ? 7.271 1.049 8.208 1.00 97.69 186 LYS A C 1
ATOM 1419 O O . LYS A 1 186 ? 7.647 2.170 7.886 1.00 97.69 186 LYS A O 1
ATOM 1424 N N . VAL A 1 187 ? 6.157 0.800 8.884 1.00 97.31 187 VAL A N 1
ATOM 1425 C CA . VAL A 1 187 ? 5.165 1.815 9.218 1.00 97.31 187 VAL A CA 1
ATOM 1426 C C . VAL A 1 187 ? 5.126 2.113 10.711 1.00 97.31 187 VAL A C 1
ATOM 1428 O O . VAL A 1 187 ? 5.437 1.280 11.570 1.00 97.31 187 VAL A O 1
ATOM 1431 N N . THR A 1 188 ? 4.699 3.327 11.012 1.00 98.06 188 THR A N 1
ATOM 1432 C CA . THR A 1 188 ? 4.264 3.793 12.316 1.00 98.06 188 THR A CA 1
ATOM 1433 C C . THR A 1 188 ? 2.753 3.922 12.278 1.00 98.06 188 THR A C 1
ATOM 1435 O O . THR A 1 188 ? 2.199 4.597 11.411 1.00 98.06 188 THR A O 1
ATOM 1438 N N . ILE A 1 189 ? 2.094 3.255 13.220 1.00 97.56 189 ILE A N 1
ATOM 1439 C CA . ILE A 1 189 ? 0.650 3.371 13.420 1.00 97.56 189 ILE A CA 1
ATOM 1440 C C . ILE A 1 189 ? 0.445 4.511 14.430 1.00 97.56 189 ILE A C 1
ATOM 1442 O O . ILE A 1 189 ? 0.967 4.400 15.544 1.00 97.56 189 ILE A O 1
ATOM 1446 N N . PRO A 1 190 ? -0.233 5.616 14.077 1.00 97.69 190 PRO A N 1
ATOM 1447 C CA . PRO A 1 190 ? -0.482 6.722 15.003 1.00 97.69 190 PRO A CA 1
ATOM 1448 C C . PRO A 1 190 ? -1.605 6.362 15.991 1.00 97.69 190 PRO A C 1
ATOM 1450 O O . PRO A 1 190 ? -2.097 5.231 15.986 1.00 97.69 190 PRO A O 1
ATOM 1453 N N . ALA A 1 191 ? -1.983 7.288 16.874 1.00 97.94 191 ALA A N 1
ATOM 1454 C CA . ALA A 1 19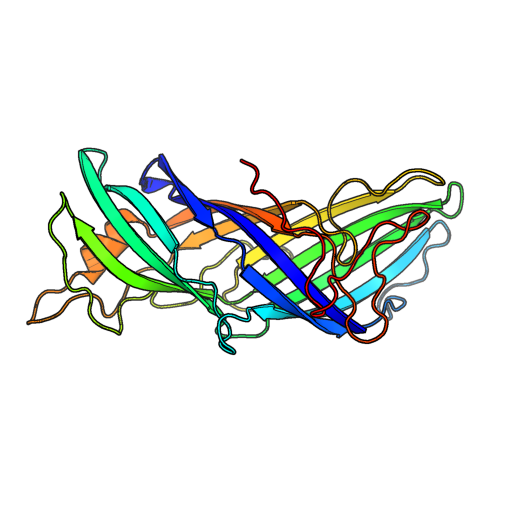1 ? -3.055 7.042 17.836 1.00 97.94 191 ALA A CA 1
ATOM 1455 C C . ALA A 1 191 ? -4.403 6.800 17.138 1.00 97.94 191 ALA A C 1
ATOM 1457 O O . ALA A 1 191 ? -4.608 7.213 15.994 1.00 97.94 191 ALA A O 1
ATOM 1458 N N . PHE A 1 192 ? -5.304 6.110 17.831 1.00 97.62 192 PHE A N 1
ATOM 1459 C CA . PHE A 1 192 ? -6.694 5.942 17.422 1.00 97.62 192 PHE A CA 1
ATOM 1460 C C . PHE A 1 192 ? -7.558 7.056 18.000 1.00 97.62 192 PHE A C 1
ATOM 1462 O O . PHE A 1 192 ? -7.254 7.597 19.061 1.00 97.62 192 PHE A O 1
ATOM 1469 N N . THR A 1 193 ? -8.619 7.395 17.275 1.00 97.75 193 THR A N 1
ATOM 1470 C CA . THR A 1 193 ? -9.612 8.375 17.690 1.00 97.75 193 THR A CA 1
ATOM 1471 C C . THR A 1 193 ? -11.020 7.961 17.272 1.00 97.75 193 THR A C 1
ATOM 1473 O O . THR A 1 193 ? -11.203 7.308 16.235 1.00 97.75 193 THR A O 1
ATOM 1476 N N . GLY A 1 194 ? -12.017 8.400 18.041 1.00 96.31 194 GLY A N 1
ATOM 1477 C CA . GLY A 1 194 ? -13.431 8.221 17.722 1.00 96.31 194 GLY A CA 1
ATOM 1478 C C . GLY A 1 194 ? -13.928 6.793 17.932 1.00 96.31 194 GLY A C 1
ATOM 1479 O O . GLY A 1 194 ? -14.874 6.383 17.257 1.00 96.31 194 GLY A O 1
ATOM 1480 N N . CYS A 1 195 ? -13.270 6.046 18.815 1.00 96.00 195 CYS A N 1
ATOM 1481 C CA . CYS A 1 195 ? -13.568 4.670 19.160 1.00 96.00 195 CYS A CA 1
ATOM 1482 C C . CYS A 1 195 ? -14.393 4.580 20.448 1.00 96.00 195 CYS A C 1
ATOM 1484 O O . CYS A 1 195 ? -14.005 5.090 21.496 1.00 96.00 195 CYS A O 1
ATOM 1486 N N . GLY A 1 196 ? -15.500 3.847 20.375 1.00 91.50 196 GLY A N 1
ATOM 1487 C CA . GLY A 1 196 ? -16.430 3.605 21.476 1.00 91.50 196 GLY A CA 1
ATOM 1488 C C . GLY A 1 196 ? -17.825 4.166 21.203 1.00 91.50 196 GLY A C 1
ATOM 1489 O O . GLY A 1 196 ? -18.044 4.973 20.296 1.00 91.50 196 GLY A O 1
ATOM 1490 N N . THR A 1 197 ? -18.797 3.717 21.994 1.00 84.31 197 THR A N 1
ATOM 1491 C CA . THR A 1 197 ? -20.187 4.192 21.967 1.00 84.31 197 THR A CA 1
ATOM 1492 C C . THR A 1 197 ? -20.735 4.295 23.390 1.00 84.31 197 THR A C 1
ATOM 1494 O O . THR A 1 197 ? -20.108 3.858 24.352 1.00 84.31 197 THR A O 1
ATOM 1497 N N . GLY A 1 198 ? -21.894 4.937 23.568 1.00 79.44 198 GLY A N 1
ATOM 1498 C CA . GLY A 1 198 ? -22.570 4.960 24.873 1.00 79.44 198 GLY A CA 1
ATOM 1499 C C . GLY A 1 198 ? -21.823 5.698 25.997 1.00 79.44 198 GLY A C 1
ATOM 1500 O O . GLY A 1 198 ? -22.182 5.529 27.159 1.00 79.44 198 GLY A O 1
ATOM 1501 N N . GLY A 1 199 ? -20.821 6.523 25.669 1.00 79.81 199 GLY A N 1
ATOM 1502 C CA . GLY A 1 199 ? -20.002 7.265 26.637 1.00 79.81 199 GLY A CA 1
ATOM 1503 C C . GLY A 1 199 ? -18.715 6.553 27.068 1.00 79.81 199 GLY A C 1
ATOM 1504 O O . GLY A 1 199 ? -17.965 7.119 27.860 1.00 79.81 199 GLY A O 1
ATOM 1505 N N . GLU A 1 200 ? -18.448 5.350 26.554 1.00 86.88 200 GLU A N 1
ATOM 1506 C CA . GLU A 1 200 ? -17.156 4.678 26.701 1.00 86.88 200 GLU A CA 1
ATOM 1507 C C . GLU A 1 200 ? -16.151 5.220 25.676 1.00 86.88 200 GLU A C 1
ATOM 1509 O O . GLU A 1 200 ? -16.487 5.404 24.506 1.00 86.88 200 GLU A O 1
ATOM 1514 N N . ASP A 1 201 ? -14.922 5.470 26.128 1.00 91.81 201 ASP A N 1
ATOM 1515 C CA . ASP A 1 201 ? -13.805 5.905 25.289 1.00 91.81 201 ASP A CA 1
ATOM 1516 C C . ASP A 1 201 ? -12.795 4.759 25.139 1.00 91.81 201 ASP A C 1
ATOM 1518 O O . ASP A 1 201 ? -12.097 4.387 26.089 1.00 91.81 201 ASP A O 1
ATOM 1522 N N . LEU A 1 202 ? -12.734 4.188 23.935 1.00 92.75 202 LEU A N 1
ATOM 1523 C CA . LEU A 1 202 ? -11.836 3.090 23.579 1.00 92.75 202 LEU A CA 1
ATOM 1524 C C . LEU A 1 202 ? -10.548 3.576 22.892 1.00 92.75 202 LEU A C 1
ATOM 1526 O O . LEU A 1 202 ? -9.669 2.752 22.604 1.00 92.75 202 LEU A O 1
ATOM 1530 N N . ASP A 1 203 ? -10.392 4.885 22.660 1.00 94.94 203 ASP A N 1
ATOM 1531 C CA . ASP A 1 203 ? -9.214 5.468 22.006 1.00 94.94 203 ASP A CA 1
ATOM 1532 C C . ASP A 1 203 ? -7.912 5.098 22.740 1.00 94.94 203 ASP A C 1
ATOM 1534 O O . ASP A 1 203 ? -6.972 4.612 22.087 1.00 94.94 203 ASP A O 1
ATOM 1538 N N . PRO A 1 204 ? -7.818 5.227 24.085 1.00 93.31 204 PRO A N 1
ATOM 1539 C CA . PRO A 1 204 ? -6.600 4.884 24.812 1.00 93.31 204 PRO A CA 1
ATOM 1540 C C . PRO A 1 204 ? -6.276 3.392 24.742 1.00 93.31 204 PRO A C 1
ATOM 1542 O O . PRO A 1 204 ? -5.104 3.025 24.655 1.00 93.31 204 PRO A O 1
ATOM 1545 N N . LEU A 1 205 ? -7.296 2.526 24.752 1.00 89.19 205 LEU A N 1
ATOM 1546 C CA . LEU A 1 205 ? -7.117 1.075 24.726 1.00 89.19 205 LEU A CA 1
ATOM 1547 C C . LEU A 1 205 ? -6.520 0.617 23.391 1.00 89.19 205 LEU A C 1
ATOM 1549 O O . LEU A 1 205 ? -5.520 -0.111 23.372 1.00 89.19 205 LEU A O 1
ATOM 1553 N N . LEU A 1 206 ? -7.094 1.066 22.273 1.00 91.44 206 LEU A N 1
ATOM 1554 C CA . LEU A 1 206 ? -6.592 0.729 20.940 1.00 91.44 206 LEU A CA 1
ATOM 1555 C C . LEU A 1 206 ? -5.212 1.347 20.697 1.00 91.44 206 LEU A C 1
ATOM 1557 O O . LEU A 1 206 ? -4.290 0.652 20.260 1.00 91.44 206 LEU A O 1
ATOM 1561 N N . THR A 1 207 ? -5.027 2.610 21.088 1.00 94.31 207 THR A N 1
ATOM 1562 C CA . THR A 1 207 ? -3.740 3.309 20.975 1.00 94.31 207 THR A CA 1
ATOM 1563 C C . THR A 1 207 ? -2.633 2.612 21.768 1.00 94.31 207 THR A C 1
ATOM 1565 O O . THR A 1 207 ? -1.529 2.378 21.261 1.00 94.31 207 THR A O 1
ATOM 1568 N N . ALA A 1 208 ? -2.907 2.225 23.016 1.00 91.06 208 ALA A N 1
ATOM 1569 C CA . ALA A 1 208 ? -1.944 1.507 23.842 1.00 91.06 208 ALA A CA 1
ATOM 1570 C C . ALA A 1 208 ? -1.562 0.163 23.209 1.00 91.06 208 ALA A C 1
ATOM 1572 O O . ALA A 1 208 ? -0.377 -0.188 23.192 1.00 91.06 208 ALA A O 1
ATOM 1573 N N . SER A 1 209 ? -2.545 -0.530 22.630 1.00 89.62 209 SER A N 1
ATOM 1574 C CA . SER A 1 209 ? -2.385 -1.867 22.069 1.00 89.62 209 SER A CA 1
ATOM 1575 C C . SER A 1 209 ? -1.542 -1.875 20.791 1.00 89.62 209 SER A C 1
ATOM 1577 O O . SER A 1 209 ? -0.544 -2.594 20.723 1.00 89.62 209 SER A O 1
ATOM 1579 N N . VAL A 1 210 ? -1.898 -1.097 19.767 1.00 92.06 210 VAL A N 1
ATOM 1580 C CA . VAL A 1 210 ? -1.330 -1.305 18.418 1.00 92.06 210 VAL A CA 1
ATOM 1581 C C . VAL A 1 210 ? -0.478 -0.146 17.902 1.00 92.06 210 VAL A C 1
ATOM 1583 O O . VAL A 1 210 ? 0.408 -0.371 17.075 1.00 92.06 210 VAL A O 1
ATOM 1586 N N . SER A 1 211 ? -0.681 1.076 18.403 1.00 95.12 211 SER A N 1
ATOM 1587 C CA . SER A 1 211 ? 0.015 2.261 17.888 1.00 95.12 211 SER A CA 1
ATOM 1588 C C . SER A 1 211 ? 1.496 2.261 18.247 1.00 95.12 211 SER A C 1
ATOM 1590 O O . SER A 1 211 ? 1.890 1.872 19.345 1.00 95.12 211 SER A O 1
ATOM 1592 N N . GLY A 1 212 ? 2.338 2.737 17.339 1.00 96.06 212 GLY A N 1
ATOM 1593 C CA . GLY A 1 212 ? 3.780 2.831 17.528 1.00 96.06 212 GLY A CA 1
ATOM 1594 C C . GLY A 1 212 ? 4.571 2.544 16.251 1.00 96.06 212 GLY A C 1
ATOM 1595 O O . GLY A 1 212 ? 3.995 2.148 15.236 1.00 96.06 212 GLY A O 1
ATOM 1596 N N . PRO A 1 213 ? 5.896 2.764 16.283 1.00 96.88 213 PRO A N 1
ATOM 1597 C CA . PRO A 1 213 ? 6.763 2.614 15.122 1.00 96.88 213 PRO A CA 1
ATOM 1598 C C . PRO A 1 213 ? 7.252 1.177 14.909 1.00 96.88 213 PRO A C 1
ATOM 1600 O O . PRO A 1 213 ? 7.288 0.349 15.824 1.00 96.88 213 PRO A O 1
ATOM 1603 N N . GLY A 1 214 ? 7.760 0.916 13.703 1.00 94.69 214 GLY A N 1
ATOM 1604 C CA . GLY A 1 214 ? 8.525 -0.293 13.389 1.00 94.69 214 GLY A CA 1
ATOM 1605 C C . GLY A 1 214 ? 7.674 -1.519 13.064 1.00 94.69 214 GLY A C 1
ATOM 1606 O O . GLY A 1 214 ? 8.168 -2.642 13.168 1.00 94.69 214 GLY A O 1
ATOM 1607 N N . ASN A 1 215 ? 6.421 -1.308 12.669 1.00 95.88 215 ASN A N 1
ATOM 1608 C CA . ASN A 1 215 ? 5.550 -2.346 12.136 1.00 95.88 215 ASN A CA 1
ATOM 1609 C C . ASN A 1 215 ? 5.995 -2.664 10.706 1.00 95.88 215 ASN A C 1
ATOM 1611 O O . ASN A 1 215 ? 5.928 -1.813 9.825 1.00 95.88 215 ASN A O 1
ATOM 1615 N N . HIS A 1 216 ? 6.535 -3.857 10.480 1.00 96.62 216 HIS A N 1
ATOM 1616 C CA . HIS A 1 216 ? 6.988 -4.261 9.151 1.00 96.62 216 HIS A CA 1
ATOM 1617 C C . HIS A 1 216 ? 5.800 -4.642 8.270 1.00 96.62 216 HIS A C 1
ATOM 1619 O O . HIS A 1 216 ? 4.898 -5.327 8.744 1.00 96.62 216 HIS A O 1
ATOM 1625 N N . ILE A 1 217 ? 5.822 -4.229 7.007 1.00 96.12 217 ILE A N 1
ATOM 1626 C CA . ILE A 1 217 ? 4.874 -4.669 5.984 1.00 96.12 217 ILE A CA 1
ATOM 1627 C C . ILE A 1 217 ? 5.674 -5.363 4.890 1.00 96.12 217 ILE A C 1
ATOM 1629 O O . ILE A 1 217 ? 6.656 -4.799 4.403 1.00 96.12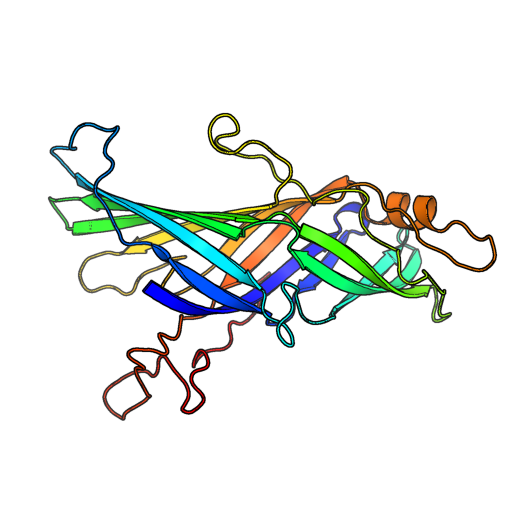 217 ILE A O 1
ATOM 1633 N N . LYS A 1 218 ? 5.230 -6.557 4.500 1.00 97.12 218 LYS A N 1
ATOM 1634 C CA . LYS A 1 218 ? 5.680 -7.256 3.297 1.00 97.12 218 LYS A CA 1
ATOM 1635 C C . LYS A 1 218 ? 4.448 -7.581 2.463 1.00 97.12 218 LYS A C 1
ATOM 1637 O O . LYS A 1 218 ? 3.574 -8.328 2.895 1.00 97.12 218 LYS A O 1
ATOM 1642 N N . GLN A 1 219 ? 4.374 -6.968 1.295 1.00 96.50 219 GLN A N 1
ATOM 1643 C CA . GLN A 1 219 ? 3.306 -7.120 0.323 1.00 96.50 219 GLN A CA 1
ATOM 1644 C C . GLN A 1 219 ? 3.861 -7.815 -0.919 1.00 96.50 219 GLN A C 1
ATOM 1646 O O . GLN A 1 219 ? 5.020 -7.634 -1.272 1.00 96.50 219 GLN A O 1
ATOM 1651 N N . VAL A 1 220 ? 3.030 -8.590 -1.596 1.00 97.88 220 VAL A N 1
ATOM 1652 C CA . VAL A 1 220 ? 3.299 -9.164 -2.908 1.00 97.88 220 VAL A CA 1
ATOM 1653 C C . VAL A 1 220 ? 2.243 -8.625 -3.858 1.00 97.88 220 VAL A C 1
ATOM 1655 O O . VAL A 1 220 ? 1.044 -8.750 -3.598 1.00 97.88 220 VAL A O 1
ATOM 1658 N N . GLN A 1 221 ? 2.695 -8.000 -4.938 1.00 97.06 221 GLN A N 1
ATOM 1659 C CA . GLN A 1 221 ? 1.847 -7.660 -6.072 1.00 97.06 221 GLN A CA 1
ATOM 1660 C C . GLN A 1 221 ? 1.871 -8.813 -7.078 1.00 97.06 221 GLN A C 1
ATOM 1662 O O . GLN A 1 221 ? 2.935 -9.363 -7.357 1.00 97.06 221 GLN A O 1
ATOM 1667 N N . GLY A 1 222 ? 0.708 -9.168 -7.619 1.00 94.06 222 GLY A N 1
ATOM 1668 C CA . GLY A 1 222 ? 0.602 -10.107 -8.734 1.00 94.06 222 GLY A CA 1
ATOM 1669 C C . GLY A 1 222 ? 0.969 -9.470 -10.076 1.00 94.06 222 GLY A C 1
ATOM 1670 O O . GLY A 1 222 ? 1.187 -8.265 -10.186 1.00 94.06 222 GLY A O 1
ATOM 1671 N N . GLN A 1 223 ? 0.999 -10.285 -11.120 1.00 92.25 223 GLN A N 1
ATOM 1672 C CA . GLN A 1 223 ? 1.121 -9.790 -12.487 1.00 92.25 223 GLN A CA 1
ATOM 1673 C C . GLN A 1 223 ? -0.070 -8.872 -12.836 1.00 92.25 223 GLN A C 1
ATOM 1675 O O . GLN A 1 223 ? -1.193 -9.100 -12.387 1.00 92.25 223 GLN A O 1
ATOM 1680 N N . THR A 1 224 ? 0.168 -7.819 -13.626 1.00 92.94 224 THR A N 1
ATOM 1681 C CA . THR A 1 224 ? -0.864 -6.817 -13.947 1.00 92.94 224 THR A CA 1
ATOM 1682 C C . THR A 1 224 ? -1.630 -7.131 -15.221 1.00 92.94 224 THR A C 1
ATOM 1684 O O . THR A 1 224 ? -1.006 -7.288 -16.275 1.00 92.94 224 THR A O 1
ATOM 1687 N N . CYS A 1 225 ? -2.960 -7.135 -15.185 1.00 92.88 225 CYS A N 1
ATOM 1688 C CA . CYS A 1 225 ? -3.757 -7.185 -16.408 1.00 92.88 225 CYS A CA 1
ATOM 1689 C C . CYS A 1 225 ? -3.854 -5.783 -17.034 1.00 92.88 225 CYS A C 1
ATOM 1691 O O . CYS A 1 225 ? -3.973 -4.780 -16.331 1.00 92.88 225 CYS A O 1
ATOM 1693 N N . THR A 1 226 ? -3.797 -5.717 -18.369 1.00 91.19 226 THR A N 1
ATOM 1694 C CA . THR A 1 226 ? -4.019 -4.492 -19.155 1.00 91.19 226 THR A CA 1
ATOM 1695 C C . THR A 1 226 ? -5.368 -4.598 -19.872 1.00 91.19 226 THR A C 1
ATOM 1697 O O . THR A 1 226 ? -5.416 -5.143 -20.975 1.00 91.19 226 THR A O 1
ATOM 1700 N N . PRO A 1 227 ? -6.475 -4.078 -19.307 1.00 84.19 227 PRO A N 1
ATOM 1701 C CA . PRO A 1 227 ? -7.816 -4.296 -19.862 1.00 84.19 227 PRO A CA 1
ATOM 1702 C C . PRO A 1 227 ? -8.014 -3.778 -21.293 1.00 84.19 227 PRO A C 1
ATOM 1704 O O . PRO A 1 227 ? -8.870 -4.278 -22.015 1.00 84.19 227 PRO A O 1
ATOM 1707 N N . LEU A 1 228 ? -7.230 -2.779 -21.717 1.00 82.06 228 LEU A N 1
ATOM 1708 C CA . LEU A 1 228 ? -7.302 -2.211 -23.070 1.00 82.06 228 LEU A CA 1
ATOM 1709 C C . LEU A 1 228 ? -6.661 -3.103 -24.141 1.00 82.06 228 LEU A C 1
ATOM 1711 O O . LEU A 1 228 ? -7.015 -2.995 -25.313 1.00 82.06 228 LEU A O 1
ATOM 1715 N N . VAL A 1 229 ? -5.708 -3.953 -23.753 1.00 83.06 229 VAL A N 1
ATOM 1716 C CA . VAL A 1 229 ? -5.002 -4.885 -24.644 1.00 83.06 229 VAL A CA 1
ATOM 1717 C C . VAL A 1 229 ? -4.795 -6.200 -23.880 1.00 83.06 229 VAL A C 1
ATOM 1719 O O . VAL A 1 229 ? -3.670 -6.518 -23.488 1.00 83.06 229 VAL A O 1
ATOM 1722 N N . PRO A 1 230 ? -5.880 -6.935 -23.575 1.00 83.75 230 PRO A N 1
ATOM 1723 C CA . PRO A 1 230 ? -5.800 -8.088 -22.695 1.00 83.75 230 PRO A CA 1
ATOM 1724 C C . PRO A 1 230 ? -5.032 -9.225 -23.370 1.00 83.75 230 PRO A C 1
ATOM 1726 O O . PRO A 1 230 ? -5.277 -9.560 -24.530 1.00 83.75 230 PRO A O 1
ATOM 1729 N N . VAL A 1 231 ? -4.120 -9.848 -22.624 1.00 85.62 231 VAL A N 1
ATOM 1730 C CA . VAL A 1 231 ? -3.464 -11.093 -23.037 1.00 85.62 231 VAL A CA 1
ATOM 1731 C C . VAL A 1 231 ? -4.155 -12.236 -22.307 1.00 85.62 231 VAL A C 1
ATOM 1733 O O . VAL A 1 231 ? -3.997 -12.390 -21.096 1.00 85.62 231 VAL A O 1
ATOM 1736 N N . PHE A 1 232 ? -4.945 -13.017 -23.036 1.00 87.56 232 PHE A N 1
ATOM 1737 C CA . PHE A 1 232 ? -5.601 -14.210 -22.504 1.00 87.56 232 PHE A CA 1
ATOM 1738 C C . PHE A 1 232 ? -4.664 -15.421 -22.554 1.00 87.56 232 PHE A C 1
ATOM 1740 O O . PHE A 1 232 ? -3.674 -15.437 -23.293 1.00 87.56 232 PHE A O 1
ATOM 1747 N N . GLU A 1 233 ? -4.961 -16.435 -21.745 1.00 88.50 233 GLU A N 1
ATOM 1748 C CA . GLU A 1 233 ? -4.230 -17.699 -21.799 1.00 88.50 233 GLU A CA 1
ATOM 1749 C C . GLU A 1 233 ? -4.527 -18.430 -23.116 1.00 88.50 233 GLU A C 1
ATOM 1751 O O . GLU A 1 233 ? -5.678 -18.568 -23.530 1.00 88.50 233 GLU A O 1
ATOM 1756 N N . THR A 1 234 ? -3.470 -18.897 -23.776 1.00 86.31 234 THR A N 1
ATOM 1757 C CA . THR A 1 234 ? -3.539 -19.785 -24.943 1.00 86.31 234 THR A CA 1
ATOM 1758 C C . THR A 1 234 ? -2.550 -20.934 -24.732 1.00 86.31 234 THR A C 1
ATOM 1760 O O . THR A 1 234 ? -1.705 -20.844 -23.837 1.00 86.31 234 THR A O 1
ATOM 1763 N N . PRO A 1 235 ? -2.588 -22.011 -25.536 1.00 88.25 235 PRO A N 1
ATOM 1764 C CA . PRO A 1 235 ? -1.564 -23.053 -25.462 1.00 88.25 235 PRO A CA 1
ATOM 1765 C C . PRO A 1 235 ? -0.126 -22.520 -25.625 1.00 88.25 235 PRO A C 1
ATOM 1767 O O . PRO A 1 235 ? 0.817 -23.150 -25.150 1.00 88.25 235 PRO A O 1
ATOM 1770 N N . GLU A 1 236 ? 0.047 -21.357 -26.262 1.00 83.81 236 GLU A N 1
ATOM 1771 C CA . GLU A 1 236 ? 1.338 -20.730 -26.538 1.00 83.81 236 GLU A CA 1
ATOM 1772 C C . GLU A 1 236 ? 1.670 -19.531 -25.626 1.00 83.81 236 GLU A C 1
ATOM 1774 O O . GLU A 1 236 ? 2.827 -19.107 -25.581 1.00 83.81 236 GLU A O 1
ATOM 1779 N N . THR A 1 237 ? 0.699 -18.968 -24.896 1.00 78.44 237 THR A N 1
ATOM 1780 C CA . THR A 1 237 ? 0.879 -17.741 -24.096 1.00 78.44 237 THR A CA 1
ATOM 1781 C C . THR A 1 237 ? 0.347 -17.884 -22.678 1.00 78.44 237 THR A C 1
ATOM 1783 O O . THR A 1 237 ? -0.812 -18.235 -22.464 1.00 78.44 237 THR A O 1
ATOM 1786 N N . ARG A 1 238 ? 1.163 -17.502 -21.687 1.00 80.56 238 ARG A N 1
ATOM 1787 C CA . ARG A 1 238 ? 0.684 -17.339 -20.307 1.00 80.56 238 ARG A CA 1
ATOM 1788 C C . ARG A 1 238 ? -0.299 -16.168 -20.249 1.00 80.56 238 ARG A C 1
ATOM 1790 O O . ARG A 1 238 ? 0.049 -15.060 -20.658 1.00 80.56 238 ARG A O 1
ATOM 1797 N N . GLY A 1 239 ? -1.503 -16.421 -19.743 1.00 85.75 239 GLY A N 1
ATOM 1798 C CA . GLY A 1 239 ? -2.527 -15.394 -19.5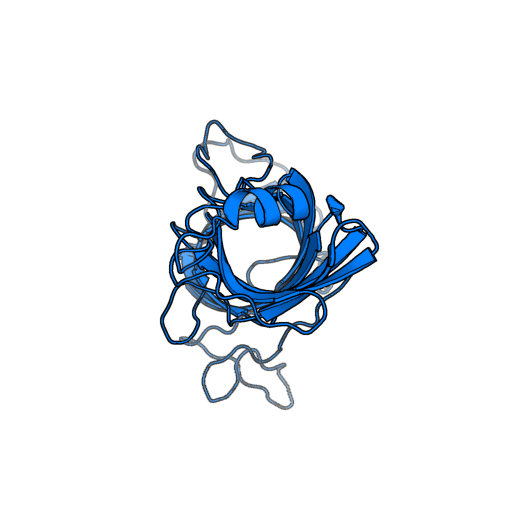76 1.00 85.75 239 GLY A CA 1
ATOM 1799 C C . GLY A 1 239 ? -2.099 -14.312 -18.585 1.00 85.75 239 GLY A C 1
ATOM 1800 O O .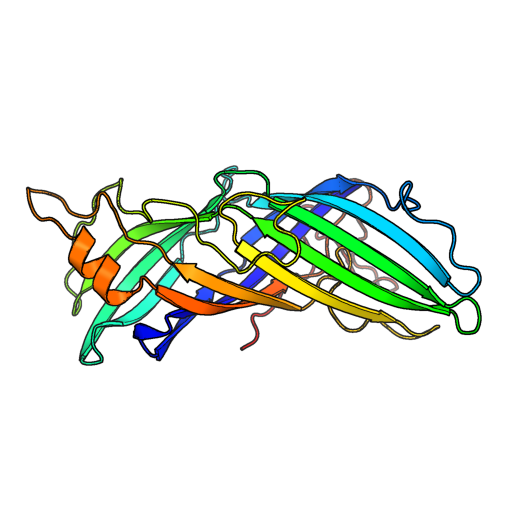 GLY A 1 239 ? -1.502 -14.598 -17.548 1.00 85.75 239 GLY A O 1
ATOM 1801 N N . GLN A 1 240 ? -2.410 -13.065 -18.924 1.00 88.62 240 GLN A N 1
ATOM 1802 C CA . GLN A 1 240 ? -2.269 -11.891 -18.063 1.00 88.62 240 GLN A CA 1
ATOM 1803 C C . GLN A 1 240 ? -3.614 -11.412 -17.522 1.00 88.62 240 GLN A C 1
ATOM 1805 O O . GLN A 1 240 ? -3.677 -10.845 -16.433 1.00 88.62 240 GLN A O 1
ATOM 1810 N N . CYS A 1 241 ? -4.675 -11.629 -18.294 1.00 92.25 241 CYS A N 1
ATOM 1811 C CA . CYS A 1 241 ? -6.039 -11.259 -17.962 1.00 92.25 241 CYS A CA 1
ATOM 1812 C C . CYS A 1 241 ? -6.943 -12.493 -17.993 1.00 92.25 241 CYS A C 1
ATOM 1814 O O . CYS A 1 241 ? -6.795 -13.357 -18.860 1.00 92.25 241 CYS A O 1
ATOM 1816 N N . THR A 1 242 ? -7.907 -12.553 -17.082 1.00 90.81 242 THR A N 1
ATOM 1817 C CA . THR A 1 242 ? -9.103 -13.394 -17.214 1.00 90.81 242 THR A CA 1
ATOM 1818 C C . THR A 1 242 ? -10.083 -12.782 -18.225 1.00 90.81 242 THR A C 1
ATOM 1820 O O . THR A 1 242 ? -9.955 -11.611 -18.592 1.00 90.81 242 THR A O 1
ATOM 1823 N N . GLU A 1 243 ? -11.081 -13.550 -18.681 1.00 89.75 243 GLU A N 1
ATOM 1824 C CA . GLU A 1 243 ? -12.099 -13.070 -19.639 1.00 89.75 243 GLU A CA 1
ATOM 1825 C C . GLU A 1 243 ? -12.901 -11.861 -19.120 1.00 89.75 243 GLU A C 1
ATOM 1827 O O . GLU A 1 243 ? -13.323 -11.015 -19.905 1.00 89.75 243 GLU A O 1
ATOM 1832 N N . ASP A 1 244 ? -13.064 -11.736 -17.800 1.00 89.69 244 ASP A N 1
ATOM 1833 C CA . ASP A 1 244 ? -13.696 -10.598 -17.121 1.00 89.69 244 ASP A CA 1
ATOM 1834 C C . ASP A 1 244 ? -12.715 -9.451 -16.794 1.00 89.69 244 ASP A C 1
ATOM 1836 O O . ASP A 1 244 ? -13.026 -8.559 -16.000 1.00 89.69 244 ASP A O 1
ATOM 1840 N N . LEU A 1 245 ? -11.546 -9.437 -17.448 1.00 90.25 245 LEU A N 1
ATOM 1841 C CA . LEU A 1 245 ? -10.535 -8.373 -17.397 1.00 90.25 245 LEU A CA 1
ATOM 1842 C C . LEU A 1 245 ? -9.914 -8.157 -16.007 1.00 90.25 245 LEU A C 1
ATOM 1844 O O . LEU A 1 245 ? -9.494 -7.045 -15.667 1.00 90.25 245 LEU A O 1
ATOM 1848 N N . GLN A 1 246 ? -9.831 -9.222 -15.210 1.00 89.81 246 GLN A N 1
ATOM 1849 C CA . GLN A 1 246 ? -9.103 -9.235 -13.943 1.00 89.81 246 GLN A CA 1
ATOM 1850 C C . GLN A 1 246 ? -7.682 -9.780 -14.134 1.00 89.81 246 GLN A C 1
ATOM 1852 O O . GLN A 1 246 ? -7.421 -10.509 -15.096 1.00 89.81 246 GLN A O 1
ATOM 1857 N N . PRO A 1 247 ? -6.742 -9.458 -13.226 1.00 91.44 247 PRO A N 1
ATOM 1858 C CA . PRO A 1 247 ? -5.436 -10.105 -13.194 1.00 91.44 247 PRO A CA 1
ATOM 1859 C C . PRO A 1 247 ? -5.573 -11.629 -13.152 1.00 91.44 247 PRO A C 1
ATOM 1861 O O . PRO A 1 247 ? -6.279 -12.169 -12.300 1.00 91.44 247 PRO A O 1
ATOM 1864 N N . PHE A 1 248 ? -4.880 -12.321 -14.059 1.00 88.69 248 PHE A N 1
ATOM 1865 C CA . PHE A 1 248 ? -4.978 -13.779 -14.181 1.00 88.69 248 PHE A CA 1
ATOM 1866 C C . PHE A 1 248 ? -4.433 -14.510 -12.947 1.00 88.69 248 PHE A C 1
ATOM 1868 O O . PHE A 1 248 ? -4.947 -15.555 -12.552 1.00 88.69 248 PHE A O 1
ATOM 1875 N N . GLN A 1 249 ? -3.398 -13.952 -12.314 1.00 87.44 249 GLN A N 1
ATOM 1876 C CA . GLN A 1 249 ? -2.783 -14.523 -11.120 1.00 87.44 249 GLN A CA 1
ATOM 1877 C C . GLN A 1 249 ? -3.133 -13.711 -9.876 1.00 87.44 249 GLN A C 1
ATOM 1879 O O . GLN A 1 249 ? -2.806 -12.528 -9.763 1.00 87.44 249 GLN A O 1
ATOM 1884 N N . ILE A 1 250 ? -3.731 -14.384 -8.894 1.00 91.38 250 ILE A N 1
ATOM 1885 C CA . ILE A 1 250 ? -3.887 -13.838 -7.548 1.00 91.38 250 ILE A CA 1
ATOM 1886 C C . ILE A 1 250 ? -2.568 -14.086 -6.800 1.00 91.38 250 ILE A C 1
ATOM 1888 O O . ILE A 1 250 ? -2.153 -15.242 -6.681 1.00 91.38 250 ILE A O 1
ATOM 1892 N N . PRO A 1 251 ? -1.886 -13.041 -6.300 1.00 94.31 251 PRO A N 1
ATOM 1893 C CA . PRO A 1 251 ? -0.646 -13.216 -5.559 1.00 94.31 251 PRO A CA 1
ATOM 1894 C C . PRO A 1 251 ? -0.885 -13.987 -4.261 1.00 94.31 251 PRO A C 1
ATOM 1896 O O . PRO A 1 251 ? -1.957 -13.924 -3.657 1.00 94.31 251 PRO A O 1
ATOM 1899 N N . VAL A 1 252 ? 0.159 -14.667 -3.797 1.00 94.44 252 VAL A N 1
ATOM 1900 C CA . VAL A 1 252 ? 0.173 -15.356 -2.505 1.00 94.44 252 VAL A CA 1
ATOM 1901 C C . VAL A 1 252 ? 0.999 -14.534 -1.525 1.00 94.44 252 VAL A C 1
ATOM 1903 O O . VAL A 1 252 ? 2.081 -14.058 -1.858 1.00 94.44 252 VAL A O 1
ATOM 1906 N N . ALA A 1 253 ? 0.489 -14.351 -0.308 1.00 92.56 253 ALA A N 1
ATOM 1907 C CA . ALA A 1 253 ? 1.213 -13.605 0.711 1.00 92.56 253 ALA A CA 1
ATOM 1908 C C . ALA A 1 253 ? 2.424 -14.386 1.224 1.00 92.56 253 ALA A C 1
ATOM 1910 O O . ALA A 1 253 ? 2.326 -15.561 1.582 1.00 92.56 253 ALA A O 1
ATOM 1911 N N . GLU A 1 254 ? 3.543 -13.683 1.360 1.00 87.56 254 GLU A N 1
ATOM 1912 C CA . GLU A 1 254 ? 4.782 -14.215 1.911 1.00 87.56 254 GLU A CA 1
ATOM 1913 C C . GLU A 1 254 ? 5.112 -13.562 3.251 1.00 87.56 254 GLU A C 1
ATOM 1915 O O . GLU A 1 254 ? 4.899 -12.362 3.434 1.00 87.56 254 GLU A O 1
ATOM 1920 N N . ARG A 1 255 ? 5.668 -14.353 4.172 1.00 74.56 255 ARG A N 1
ATOM 1921 C CA . ARG A 1 255 ? 6.205 -13.855 5.444 1.00 74.56 255 ARG A CA 1
ATOM 1922 C C . ARG A 1 255 ? 7.626 -13.317 5.296 1.00 74.56 255 ARG A C 1
ATOM 1924 O O . ARG A 1 255 ? 8.302 -13.653 4.291 1.00 74.56 255 ARG A O 1
#

Radius of gyration: 20.14 Å; Cα contacts (8 Å, |Δi|>4): 722; chains: 1; bounding box: 50×40×54 Å

Sequence (255 aa):
MSINAYVTGYANVKKQKAASYLPPSCVLIDGGEFQFPVDEPPDPERLVMVLTTYGRFDYEGRPETPPYDSTFLSFDFTPVKATMVLKQIGPMRIDARMEMSYSDLFTTTVTYVRVPLIAQVTALEVNGVPLDVGPSCRTEKSLTSVEPDPATHPGDHVVLYGKAEQAIGEDVVGYTLLTGGPLAGKVTIPAFTGCGTGGEDLDPLLTASVSGPGNHIKQVQGQTCTPLVPVFETPETRGQCTEDLQPFQIPVAER

Mean predicted aligned error: 4.49 Å

Nearest PDB structures (foldseek):
  3bs6-assembly1_A  TM=1.519E-01  e=1.180E+00  Escherichia coli
  3wvf-assembly2_B  TM=1.545E-01  e=3.795E+00  Escherichia coli UTI89
  3qlb-assembly2_B  TM=1.220E-01  e=7.144E+00  Pseudomonas fluorescens

Secondary structure (DSSP, 8-state):
-EEEEEEEEEEEEGGGTEEEEEEEEEEEEE----B--SSSPPPSSEEEEEEEEEEEE-BTTBSBPPPEEEEEEETTTEEEEEEEEEEE-S-EEEEEEEEEETTT--EEEEEEEEE-EEEEEEEEEETTEEE---TT-EESS--EE--S-TTTS-SS-EEEEEEEEE-TTS--EE-BTTTBEEEEEEEEE--EES--STT---HHHHHHHH-EEEEEEEEEE-PPB-TTS----BTTB--SB-TTSSBSS------

Foldseek 3Di:
DWWKWWKWAWWFLVLQRFIFTFDTWMKIKDDWDWDQDPVDDDDPFKDKTKIKIWIATQDPNFRKGPWGWDWGAFVVHKIKIWTKMKHFPDIFIKMKMWIAGPVFRKIKIKIKTKTFIKIATDWMDINNRTFAFDPQKIQPGTKAFPDPCCVVPPDGTWIWMKMWIDGPPDDIDIADPAAWHKIKTWIFGHFIPSTHDPPDDCRCVVCVGRGGTGTIIIMTMHHIADQVDFAADDPVDDGQADPVRGGPDRDDYDD

pLDDT: mean 93.55, std 4.81, range [67.12, 98.62]

Solvent-accessible surface area (backbone atoms only — not comparable to full-atom values): 12667 Å² total; per-residue (Å²): 78,61,33,32,27,28,33,17,16,32,36,36,34,58,82,44,78,32,64,28,60,42,65,77,24,43,33,44,34,41,51,46,62,79,37,69,59,85,92,51,82,86,55,95,62,37,53,60,35,34,30,56,33,35,41,38,41,45,37,96,87,34,49,22,42,60,78,36,64,34,63,40,32,52,93,78,73,43,49,32,42,36,33,31,32,48,35,53,80,53,71,27,40,35,42,36,41,38,41,28,32,71,89,68,53,39,32,39,31,43,33,42,39,36,33,23,30,29,54,31,45,78,42,36,27,52,73,86,41,80,46,67,36,42,97,57,15,22,33,74,49,44,27,28,29,82,64,93,53,49,88,86,54,70,79,60,24,33,42,30,42,25,49,23,41,30,50,78,96,50,76,75,46,48,17,45,86,59,67,11,30,52,30,38,34,44,32,27,39,48,49,41,33,60,22,28,50,98,87,49,78,39,24,65,59,53,21,69,48,58,36,43,71,70,19,41,34,34,35,20,35,14,35,37,9,32,65,89,68,61,42,56,64,51,102,90,39,84,42,32,17,41,98,88,56,40,38,52,45,79,46,70,61,52,132

Organism: NCBI:txid304899